Protein 3K6P (pdb70)

Sequence (226 aa):
HHLEVLFQGPVNALVSHLLVVEPEKLYAMPHLPAVATLCDLFDREIVVTISWAKSIPGFSSLSLSDQMSVLQSVWMEVLVLGVAQRSLPLQDELAFAEDLVLDEEGARAAGLGELGAALLQLVRRLQALRLEREEYVLLKALALANSDSVHIEDAEAVEQLREALHEALLEYEAGRGGAERRAGRLLLTLPLLRQTAGKVLAHFYGVLEGKVPMHKLFLEMLEAMM

GO terms:
  GO:1990837 sequence-specific double-stranded DNA binding (F, IDA)
  GO:0005634 nucleus (C, IDA)
  GO:0005737 cytoplasm (C, IDA)
  GO:0003700 DNA-binding transcription factor activity (F, IDA)
  GO:0043565 sequence-specific DNA binding (F, IDA)
  GO:0006355 regulation of DNA-templated transcription (P, IMP)
  GO:0005515 protein binding (F, IPI)
  GO:0005654 nucleoplasm (C, TAS)
  GO:0001650 fibrillar center (C, IDA)
  GO:0005654 nucleoplasm (C, IDA)
  GO:0019904 protein domain specific binding (F, IPI)

Secondary structure (DSSP, 8-state):
---GGGGTS-THHHHHHHHHHSPPPP-------HHHHHHHHHHHHHHHHHHHHHTSTTGGGS-HHHHHHHHHHHHHHHHHHHHHHHHTTSSS-EEEETTEEE-HHHHIIIIITTHHHHHHHHHHHHHTTT--HHHHHHHHHHHHHT---TT-S-HHHHHHHHHHHHHHHHHHHHT------HHHHHHTTHHHHHHHHHHHHHHHH-----SS-HHHHHHHHHHHH-

Nearest PDB structures (foldseek):
  3k6p-assembly1_A  TM=1.004E+00  e=2.436E-33  Homo sapiens
  2pjl-ass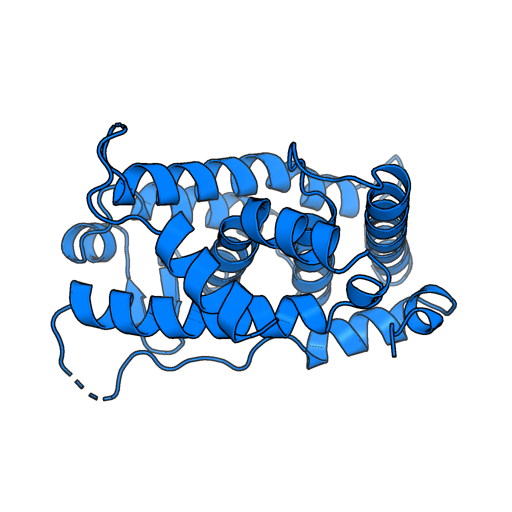embly1_A  TM=9.344E-01  e=6.643E-26  Homo sapiens
  1xb7-assembly1_A-2  TM=9.325E-01  e=9.085E-25  Homo sapiens
  3d24-assembly2_A  TM=9.169E-01  e=8.733E-23  Homo sapiens
  6ln4-assembly1_A  TM=8.937E-01  e=2.834E-19  Homo sapiens

Radius of gyration: 17.28 Å; Cα contacts (8 Å, |Δi|>4): 262; chains: 1; bounding box: 35×48×42 Å

Structure (mmCIF, N/CA/C/O backbone):
data_3K6P
#
_entry.id   3K6P
#
_cell.length_a   103.007
_cell.length_b   103.007
_cell.length_c   110.017
_cell.angle_alpha   90.00
_cell.angle_beta   90.00
_cell.angle_gamma   120.00
#
_symmetry.space_group_name_H-M   'P 65 2 2'
#
loop_
_entity.id
_entity.type
_entity.pdbx_description
1 polymer 'Steroid hormone receptor ERR1'
2 non-polymer 4-(4-{[(5R)-2,4-dioxo-1,3-thiazolidin-5-yl]methyl}-2-methoxyphenoxy)-3-(trifluoromethyl)benzonitrile
3 water water
#
loop_
_atom_site.group_PDB
_atom_site.id
_atom_site.type_symbol
_atom_site.label_atom_id
_atom_site.label_alt_id
_atom_site.label_comp_id
_atom_site.label_asym_id
_atom_site.label_entity_id
_atom_site.label_seq_id
_atom_site.pdbx_PDB_ins_code
_atom_site.Cartn_x
_atom_site.Cartn_y
_atom_site.Cartn_z
_atom_site.occupancy
_atom_site.B_iso_or_equiv
_atom_site.auth_seq_id
_atom_site.auth_comp_id
_atom_site.auth_asym_id
_atom_site.auth_atom_id
_atom_site.pdbx_PDB_model_num
ATOM 1 N N . HIS A 1 9 ? 23.403 19.974 15.602 1.00 34.51 280 HIS A N 1
ATOM 2 C CA . HIS A 1 9 ? 23.911 21.078 16.411 1.00 25.61 280 HIS A CA 1
ATOM 3 C C . HIS A 1 9 ? 25.293 20.747 16.954 1.00 21.53 280 HIS A C 1
ATOM 4 O O . HIS A 1 9 ? 25.432 19.924 17.858 1.00 18.35 280 HIS A O 1
ATOM 11 N N . HIS A 1 10 ? 26.312 21.409 16.416 1.00 20.01 281 HIS A N 1
ATOM 12 C CA . HIS A 1 10 ? 27.688 21.078 16.757 1.00 20.19 281 HIS A CA 1
ATOM 13 C C . HIS A 1 10 ? 28.288 21.967 17.847 1.00 22.81 281 HIS A C 1
ATOM 14 O O . HIS A 1 10 ? 29.430 21.746 18.279 1.00 14.09 281 HIS A O 1
ATOM 21 N N . LEU A 1 11 ? 27.518 22.973 18.266 1.00 16.55 282 LEU A N 1
ATOM 22 C CA . LEU A 1 11 ? 27.906 23.852 19.360 1.00 15.21 282 LEU A CA 1
ATOM 23 C C . LEU A 1 11 ? 29.184 24.639 19.061 1.00 15.36 282 LEU A C 1
ATOM 24 O O . LEU A 1 11 ? 29.837 25.146 19.976 1.00 13.40 282 LEU A O 1
ATOM 29 N N . GLU A 1 12 ? 29.536 24.766 17.785 1.00 12.33 283 GLU A N 1
ATOM 30 C CA . GLU A 1 12 ? 30.750 25.493 17.437 1.00 13.99 283 GLU A CA 1
ATOM 31 C C . GLU A 1 12 ? 30.762 26.974 17.852 1.00 14.68 283 GLU A C 1
ATOM 32 O O . GLU A 1 12 ? 31.826 27.558 18.042 1.00 11.35 283 GLU A O 1
ATOM 38 N N . VAL A 1 13 ? 29.591 27.580 18.010 1.00 13.04 284 VAL A N 1
ATOM 39 C CA . VAL A 1 13 ? 29.542 28.974 18.460 1.00 15.26 284 VAL A CA 1
ATOM 40 C C . VAL A 1 13 ? 30.235 29.201 19.820 1.00 16.00 284 VAL A C 1
ATOM 41 O O . VAL A 1 13 ? 30.687 30.310 20.110 1.00 16.37 284 VAL A O 1
ATOM 45 N N . LEU A 1 14 ? 30.344 28.159 20.644 1.00 13.15 285 LEU A N 1
ATOM 46 C CA . LEU A 1 14 ? 31.026 28.297 21.933 1.00 14.08 285 LEU A CA 1
ATOM 47 C C . LEU A 1 14 ? 32.534 28.560 21.802 1.00 14.83 285 LEU A C 1
ATOM 48 O O . LEU A 1 14 ? 33.168 29.055 22.734 1.00 14.98 285 LEU A O 1
ATOM 53 N N . PHE A 1 15 ? 33.103 28.241 20.646 1.00 16.92 286 PHE A N 1
ATOM 54 C CA . PHE A 1 15 ? 34.500 28.578 20.388 1.00 11.87 286 PHE A CA 1
ATOM 55 C C . PHE A 1 15 ? 34.668 30.041 19.927 1.00 17.62 286 PHE A C 1
ATOM 56 O O . PHE A 1 15 ? 35.773 30.577 19.954 1.00 15.45 286 PHE A O 1
ATOM 64 N N . GLN A 1 16 ? 33.575 30.695 19.536 1.00 18.68 287 GLN A N 1
ATOM 65 C CA . GLN A 1 16 ? 33.680 32.062 19.029 1.00 23.77 287 GLN A CA 1
ATOM 66 C C . GLN A 1 16 ? 33.884 33.091 20.133 1.00 25.88 287 GLN A C 1
ATOM 67 O O . GLN A 1 16 ? 34.724 33.986 20.021 1.00 33.95 287 GLN A O 1
ATOM 73 N N . GLY A 1 17 ? 33.115 32.988 21.203 1.00 19.41 288 GLY A N 1
ATOM 74 C CA . GLY A 1 17 ? 33.107 34.072 22.174 1.00 31.82 288 GLY A CA 1
ATOM 75 C C . GLY A 1 17 ? 34.255 34.071 23.169 1.00 33.39 288 GLY A C 1
ATOM 76 O O . GLY A 1 17 ? 35.208 33.296 23.037 1.00 30.71 288 GLY A O 1
ATOM 77 N N . PRO A 1 18 ? 34.204 34.987 24.146 1.00 33.74 289 PRO A N 1
ATOM 78 C CA . PRO A 1 18 ? 34.918 34.725 25.396 1.00 26.96 289 PRO A CA 1
ATOM 79 C C . PRO A 1 18 ? 34.643 33.296 25.886 1.00 22.29 289 PRO A C 1
ATOM 80 O O . PRO A 1 18 ? 33.553 32.746 25.677 1.00 15.13 289 PRO A O 1
ATOM 84 N N . VAL A 1 19 ? 35.647 32.708 26.526 1.00 19.16 290 VAL A N 1
ATOM 85 C CA . VAL A 1 19 ? 35.682 31.272 26.798 1.00 16.26 290 VAL A CA 1
ATOM 86 C C . VAL A 1 19 ? 34.719 30.859 27.903 1.00 15.24 290 VAL A C 1
ATOM 87 O O . VAL A 1 19 ? 34.449 29.668 28.120 1.00 11.58 290 VAL A O 1
ATOM 91 N N . ASN A 1 20 ? 34.184 31.846 28.603 1.00 13.09 291 ASN A N 1
ATOM 92 C CA . ASN A 1 20 ? 33.399 31.549 29.790 1.00 14.49 291 ASN A CA 1
ATOM 93 C C . ASN A 1 20 ? 32.068 30.840 29.496 1.00 14.11 291 ASN A C 1
ATOM 94 O O . ASN A 1 20 ? 31.579 30.048 30.310 1.00 13.56 291 ASN A O 1
ATOM 99 N N . ALA A 1 21 ? 31.521 31.070 28.304 1.00 12.85 292 ALA A N 1
ATOM 100 C CA . ALA A 1 21 ? 30.342 30.324 27.862 1.00 12.66 292 ALA A CA 1
ATOM 101 C C . ALA A 1 21 ? 30.695 28.853 27.588 1.00 12.22 292 ALA A C 1
ATOM 102 O O . ALA A 1 21 ? 29.907 27.957 27.872 1.00 10.88 292 ALA A O 1
ATOM 104 N N . LEU A 1 22 ? 31.878 28.611 27.023 1.00 12.70 293 LEU A N 1
ATOM 105 C CA . LEU A 1 22 ? 32.315 27.246 26.724 1.00 11.31 293 LEU A CA 1
ATOM 106 C C . LEU A 1 22 ? 32.536 26.498 28.035 1.00 9.07 293 LEU A C 1
ATOM 107 O O . LEU A 1 22 ? 32.052 25.383 28.216 1.00 9.15 293 LEU A O 1
ATOM 112 N N . VAL A 1 23 ? 33.261 27.135 28.951 1.00 8.39 294 VAL A N 1
ATOM 113 C CA . VAL A 1 23 ? 33.524 26.564 30.265 1.00 12.33 294 VAL A CA 1
ATOM 114 C C . VAL A 1 23 ? 32.227 26.268 31.018 1.00 12.50 294 VAL A C 1
ATOM 115 O O . VAL A 1 23 ? 32.097 25.220 31.632 1.00 10.44 294 VAL A O 1
ATOM 119 N N . SER A 1 24 ? 31.280 27.202 30.985 1.00 11.00 295 SER A N 1
ATOM 120 C CA . SER A 1 24 ? 29.996 26.979 31.626 1.00 9.15 295 SER A CA 1
ATOM 121 C C . SER A 1 24 ? 29.329 25.759 31.014 1.00 12.15 295 SER A C 1
ATOM 122 O O . SER A 1 24 ? 28.739 24.944 31.725 1.00 10.38 295 SER A O 1
ATOM 125 N N . HIS A 1 25 ? 29.433 25.616 29.697 1.00 11.63 296 HIS A N 1
ATOM 126 C CA . HIS A 1 25 ? 28.863 24.443 29.030 1.00 10.66 296 HIS A CA 1
ATOM 127 C C . HIS A 1 25 ? 29.534 23.136 29.476 1.00 12.14 296 HIS A C 1
ATOM 128 O O . HIS A 1 25 ? 28.859 22.148 29.774 1.00 11.93 296 HIS A O 1
ATOM 135 N N . LEU A 1 26 ? 30.858 23.116 29.521 1.00 9.16 297 LEU A N 1
ATOM 136 C CA . LEU A 1 26 ? 31.558 21.909 29.970 1.00 9.87 297 LEU A CA 1
ATOM 137 C C . LEU A 1 26 ? 31.169 21.517 31.377 1.00 10.65 297 LEU A C 1
ATOM 138 O O . LEU A 1 26 ? 31.040 20.334 31.688 1.00 10.48 297 LEU A O 1
ATOM 143 N N . LEU A 1 27 ? 31.002 22.518 32.237 1.00 10.97 298 LEU A N 1
ATOM 144 C CA . LEU A 1 27 ? 30.632 22.265 33.617 1.00 13.00 298 LEU A CA 1
ATOM 145 C C . LEU A 1 27 ? 29.248 21.608 33.679 1.00 10.90 298 LEU A C 1
ATOM 146 O O . LEU A 1 27 ? 29.043 20.663 34.443 1.00 10.93 298 LEU A O 1
ATOM 151 N N . VAL A 1 28 ? 28.318 22.083 32.852 1.00 10.61 299 VAL A N 1
ATOM 152 C CA . VAL A 1 28 ? 26.960 21.507 32.795 1.00 12.41 299 VAL A CA 1
ATOM 153 C C . VAL A 1 28 ? 26.912 20.046 32.307 1.00 13.09 299 VAL A C 1
ATOM 154 O O . VAL A 1 28 ? 26.198 19.230 32.867 1.00 11.36 299 VAL A O 1
ATOM 158 N N . VAL A 1 29 ? 27.670 19.721 31.264 1.00 13.17 300 VAL A N 1
ATOM 159 C CA . VAL A 1 29 ? 27.606 18.385 30.664 1.00 12.44 300 VAL A CA 1
ATOM 160 C C . VAL A 1 29 ? 28.487 17.377 31.410 1.00 14.49 300 VAL A C 1
ATOM 161 O O . VAL A 1 29 ? 28.527 16.204 31.067 1.00 12.85 300 VAL A O 1
ATOM 165 N N . GLU A 1 30 ? 29.206 17.853 32.415 1.00 14.93 301 GLU A N 1
ATOM 166 C CA . GLU A 1 30 ? 29.918 16.971 33.317 1.00 16.04 301 GLU A CA 1
ATOM 167 C C . GLU A 1 30 ? 28.894 15.995 33.906 1.00 19.34 301 GLU A C 1
ATOM 168 O O . GLU A 1 30 ? 27.845 16.413 34.388 1.00 20.11 301 GLU A O 1
ATOM 174 N N . PRO A 1 31 ? 29.188 14.691 33.845 1.00 18.08 302 PRO A N 1
ATOM 175 C CA . PRO A 1 31 ? 28.262 13.664 34.348 1.00 19.87 302 PRO A CA 1
ATOM 176 C C . PRO A 1 31 ? 27.846 13.881 35.801 1.00 20.58 302 PRO A C 1
ATOM 177 O O . PRO A 1 31 ? 28.642 14.365 36.611 1.00 18.61 302 PRO A O 1
ATOM 181 N N . GLU A 1 32 ? 26.609 13.511 36.127 1.00 25.27 303 GLU A N 1
ATOM 182 C CA . GLU A 1 32 ? 26.138 13.577 37.511 1.00 34.64 303 GLU A CA 1
ATOM 183 C C . GLU A 1 32 ? 26.919 12.583 38.361 1.00 28.67 303 GLU A C 1
ATOM 184 O O . GLU A 1 32 ? 27.453 11.602 37.845 1.00 18.50 303 GLU A O 1
ATOM 190 N N . LYS A 1 33 ? 26.980 12.829 39.664 1.00 27.39 304 LYS A N 1
ATOM 191 C CA . LYS A 1 33 ? 27.641 11.894 40.558 1.00 28.21 304 LYS A CA 1
ATOM 192 C C . LYS A 1 33 ? 26.909 10.554 40.482 1.00 26.82 304 LYS A C 1
ATOM 193 O O . LYS A 1 33 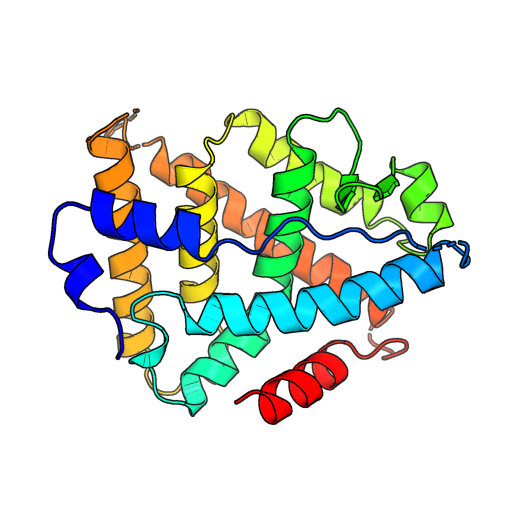? 25.681 10.507 40.439 1.00 26.49 304 LYS A O 1
ATOM 199 N N . LEU A 1 34 ? 27.658 9.461 40.426 1.00 24.78 305 LEU A N 1
ATOM 200 C CA . LEU A 1 34 ? 27.035 8.144 40.435 1.00 23.60 305 LEU A CA 1
ATOM 201 C C . LEU A 1 34 ? 27.091 7.557 41.831 1.00 22.28 305 LEU A C 1
ATOM 202 O O . LEU A 1 34 ? 28.004 7.857 42.610 1.00 23.30 305 LEU A O 1
ATOM 207 N N . TYR A 1 35 ? 26.103 6.731 42.147 1.00 22.28 306 TYR A N 1
ATOM 208 C CA . TYR A 1 35 ? 26.144 5.924 43.357 1.00 27.11 306 TYR A CA 1
ATOM 209 C C . TYR A 1 35 ? 26.335 4.464 42.985 1.00 26.09 306 TYR A C 1
ATOM 210 O O . TYR A 1 35 ? 25.545 3.899 42.242 1.00 22.63 306 TYR A O 1
ATOM 219 N N . ALA A 1 36 ? 27.405 3.867 43.491 1.00 23.21 307 ALA A N 1
ATOM 220 C CA . ALA A 1 36 ? 27.701 2.477 43.210 1.00 23.51 307 ALA A CA 1
ATOM 221 C C . ALA A 1 36 ? 26.928 1.506 44.112 1.00 28.00 307 ALA A C 1
ATOM 222 O O . ALA A 1 36 ? 26.695 0.361 43.735 1.00 27.55 307 ALA A O 1
ATOM 224 N N . MET A 1 37 ? 26.537 1.949 45.302 1.00 30.35 308 MET A N 1
ATOM 225 C CA . MET A 1 37 ? 25.820 1.065 46.229 1.00 39.88 308 MET A CA 1
ATOM 226 C C . MET A 1 37 ? 24.295 1.135 46.073 1.00 39.07 308 MET A C 1
ATOM 227 O O . MET A 1 37 ? 23.747 2.174 45.702 1.00 43.67 308 MET A O 1
ATOM 232 N N . PRO A 1 38 ? 23.607 0.020 46.364 1.00 50.01 309 PRO A N 1
ATOM 233 C CA . PRO A 1 38 ? 22.137 -0.053 46.379 1.00 48.81 309 PRO A CA 1
ATOM 234 C C . PRO A 1 38 ? 21.503 1.067 47.204 1.00 51.35 309 PRO A C 1
ATOM 235 O O . PRO A 1 38 ? 21.952 1.323 48.328 1.00 50.68 309 PRO A O 1
ATOM 239 N N . HIS A 1 46 ? 25.266 -4.362 47.902 1.00 54.17 317 HIS A N 1
ATOM 240 C CA . HIS A 1 46 ? 25.462 -5.549 48.736 1.00 52.02 317 HIS A CA 1
ATOM 241 C C . HIS A 1 46 ? 26.161 -6.684 47.972 1.00 46.24 317 HIS A C 1
ATOM 242 O O . HIS A 1 46 ? 26.348 -7.786 48.498 1.00 43.20 317 HIS A O 1
ATOM 249 N N . LEU A 1 47 ? 26.543 -6.400 46.729 1.00 42.73 318 LEU A N 1
ATOM 250 C CA . LEU A 1 47 ? 27.307 -7.336 45.918 1.00 31.05 318 LEU A CA 1
ATOM 251 C C . LEU A 1 47 ? 28.749 -7.363 46.410 1.00 25.58 318 LEU A C 1
ATOM 252 O O . LEU A 1 47 ? 29.180 -6.454 47.120 1.00 21.53 318 LEU A O 1
ATOM 257 N N . PRO A 1 48 ? 29.498 -8.418 46.051 1.00 23.38 319 PRO A N 1
ATOM 258 C CA . PRO A 1 48 ? 30.935 -8.438 46.347 1.00 18.52 319 PRO A CA 1
ATOM 259 C C . PRO A 1 48 ? 31.627 -7.258 45.641 1.00 17.12 319 PRO A C 1
ATOM 260 O O . PRO A 1 48 ? 31.087 -6.701 44.683 1.00 16.28 319 PRO A O 1
ATOM 264 N N . ALA A 1 49 ? 32.806 -6.884 46.118 1.00 16.61 320 ALA A N 1
ATOM 265 C CA . ALA A 1 49 ? 33.518 -5.722 45.590 1.00 18.43 320 ALA A CA 1
ATOM 266 C C . ALA A 1 49 ? 33.683 -5.753 44.076 1.00 15.93 320 ALA A C 1
ATOM 267 O O . ALA A 1 49 ? 33.414 -4.755 43.402 1.00 15.14 320 ALA A O 1
ATOM 269 N N . VAL A 1 50 ? 34.143 -6.881 43.541 1.00 13.05 321 VAL A N 1
ATOM 270 C CA . VAL A 1 50 ? 34.377 -6.968 42.099 1.00 15.61 321 VAL A CA 1
ATOM 271 C C . VAL A 1 50 ? 33.118 -6.674 41.287 1.00 16.64 321 VAL A C 1
ATOM 272 O O . VAL A 1 50 ? 33.163 -5.953 40.284 1.00 15.67 321 VAL A O 1
ATOM 276 N N . ALA A 1 51 ? 31.995 -7.233 41.730 1.00 15.93 322 ALA A N 1
ATOM 277 C CA . ALA A 1 51 ? 30.737 -7.127 41.001 1.00 15.13 322 ALA A CA 1
ATOM 278 C C . ALA A 1 51 ? 30.214 -5.694 40.997 1.00 15.01 322 ALA A C 1
ATOM 279 O O . ALA A 1 51 ? 29.726 -5.197 39.992 1.00 15.97 322 ALA A O 1
ATOM 281 N N . THR A 1 52 ? 30.315 -5.051 42.145 1.00 15.76 323 THR A N 1
ATOM 282 C CA . THR A 1 52 ? 29.929 -3.663 42.306 1.00 14.90 323 THR A CA 1
ATOM 283 C C . THR A 1 52 ? 30.700 -2.790 41.328 1.00 15.36 323 THR A C 1
ATOM 284 O O . THR A 1 52 ? 30.120 -1.983 40.610 1.00 16.61 323 THR A O 1
ATOM 288 N N . LEU A 1 53 ? 32.011 -2.977 41.279 1.00 14.71 324 LEU A N 1
ATOM 289 C CA . LEU A 1 53 ? 32.859 -2.199 40.381 1.00 13.82 324 LEU A CA 1
ATOM 290 C C . LEU A 1 53 ? 32.516 -2.468 38.909 1.00 14.29 324 LEU A C 1
ATOM 291 O O . LEU A 1 53 ? 32.502 -1.546 38.089 1.00 13.80 324 LEU A O 1
ATOM 296 N N . CYS A 1 54 ? 32.225 -3.722 38.579 1.00 12.94 325 CYS A N 1
ATOM 297 C CA . CYS A 1 54 ? 31.807 -4.074 37.220 1.00 14.47 325 CYS A CA 1
ATOM 298 C C . CYS A 1 54 ? 30.538 -3.342 36.815 1.00 18.91 325 CYS A C 1
ATOM 299 O O . CYS A 1 54 ? 30.482 -2.729 35.741 1.00 15.64 325 CYS A O 1
ATOM 302 N N . ASP A 1 55 ? 29.515 -3.434 37.663 1.00 12.40 326 ASP A N 1
ATOM 303 C CA . ASP A 1 55 ? 28.284 -2.698 37.427 1.00 15.58 326 ASP A CA 1
ATOM 304 C C . ASP A 1 55 ? 28.555 -1.208 37.280 1.00 16.16 326 ASP A C 1
ATOM 305 O O . ASP A 1 55 ? 28.001 -0.558 36.395 1.00 19.17 326 ASP A O 1
ATOM 310 N N . LEU A 1 56 ? 29.392 -0.657 38.155 1.00 11.10 327 LEU A N 1
ATOM 311 C CA . LEU A 1 56 ? 29.701 0.772 38.080 1.00 14.51 327 LEU A CA 1
ATOM 312 C C . LEU A 1 56 ? 30.366 1.085 36.738 1.00 15.56 327 LEU A C 1
ATOM 313 O O . LEU A 1 56 ? 30.001 2.058 36.070 1.00 11.73 327 LEU A O 1
ATOM 318 N N . PHE A 1 57 ? 31.315 0.229 36.338 1.00 13.79 328 PHE A N 1
ATOM 319 C CA . PHE A 1 57 ? 32.044 0.408 35.082 1.00 10.85 328 PHE A CA 1
ATOM 320 C C . PHE A 1 57 ? 31.119 0.530 33.879 1.00 14.03 328 PHE A C 1
ATOM 321 O O . PHE A 1 57 ? 31.332 1.386 33.027 1.00 11.85 328 PHE A O 1
ATOM 329 N N . ASP A 1 58 ? 30.108 -0.338 33.799 1.00 12.87 329 ASP A N 1
ATOM 330 C CA . ASP A 1 58 ? 29.175 -0.316 32.675 1.00 13.71 329 ASP A CA 1
ATOM 331 C C . ASP A 1 58 ? 28.499 1.041 32.571 1.00 13.19 329 ASP A C 1
ATOM 332 O O . ASP A 1 58 ? 28.332 1.573 31.478 1.00 11.30 329 ASP A O 1
ATOM 337 N N . ARG A 1 59 ? 28.110 1.593 33.714 1.00 10.95 330 ARG A N 1
ATOM 338 C CA . ARG A 1 59 ? 27.454 2.891 33.733 1.00 13.61 330 ARG A CA 1
ATOM 339 C C . ARG A 1 59 ? 28.420 4.023 33.363 1.00 15.11 330 ARG A C 1
ATOM 340 O O . ARG A 1 59 ? 28.029 4.968 32.672 1.00 10.95 330 ARG A O 1
ATOM 348 N N . GLU A 1 60 ? 29.679 3.910 33.800 1.00 11.76 331 GLU A N 1
ATOM 349 C CA . GLU A 1 60 ? 30.707 4.889 33.437 1.00 13.41 331 GLU A CA 1
ATOM 350 C C . GLU A 1 60 ? 30.962 4.903 31.942 1.00 12.62 331 GLU A C 1
ATOM 351 O O . GLU A 1 60 ? 31.268 5.940 31.376 1.00 12.27 331 GLU A O 1
ATOM 357 N N . ILE A 1 61 ? 30.851 3.749 31.295 1.00 10.74 332 ILE A N 1
ATOM 358 C CA . ILE A 1 61 ? 31.075 3.695 29.856 1.00 11.41 332 ILE A CA 1
ATOM 359 C C . ILE A 1 61 ? 30.019 4.504 29.108 1.00 12.86 332 ILE A C 1
ATOM 360 O O . ILE A 1 61 ? 30.335 5.302 28.218 1.00 12.31 332 ILE A O 1
ATOM 365 N N . VAL A 1 62 ? 28.763 4.288 29.470 1.00 10.72 333 VAL A N 1
ATOM 366 C CA . VAL A 1 62 ? 27.645 4.957 28.817 1.00 11.35 333 VAL A CA 1
ATOM 367 C C . VAL A 1 62 ? 27.748 6.467 29.035 1.00 12.86 333 VAL A C 1
ATOM 368 O O . VAL A 1 62 ? 27.650 7.265 28.104 1.00 15.37 333 VAL A O 1
ATOM 372 N N . VAL A 1 63 ? 27.968 6.841 30.282 1.00 9.81 334 VAL A N 1
ATOM 373 C CA . VAL A 1 63 ? 28.132 8.231 30.658 1.00 13.55 334 VAL A CA 1
ATOM 374 C C . VAL A 1 63 ? 29.305 8.896 29.925 1.00 13.06 334 VAL A C 1
ATOM 375 O O . VAL A 1 63 ? 29.213 10.047 29.501 1.00 14.08 334 VAL A O 1
ATOM 379 N N . THR A 1 64 ? 30.400 8.166 29.761 1.00 10.08 335 THR A N 1
ATOM 380 C CA . THR A 1 64 ? 31.549 8.682 29.023 1.00 11.08 335 THR A CA 1
ATOM 381 C C . THR A 1 64 ? 31.183 8.963 27.556 1.00 11.32 335 THR A C 1
ATOM 382 O O . THR A 1 64 ? 31.518 10.007 27.012 1.00 10.56 335 THR A O 1
ATOM 386 N N . ILE A 1 65 ? 30.504 8.025 26.914 1.00 10.84 336 ILE A N 1
ATOM 387 C CA . ILE A 1 65 ? 30.072 8.209 25.527 1.00 14.79 336 ILE A CA 1
ATOM 388 C C . ILE A 1 65 ? 29.112 9.416 25.359 1.00 16.29 336 ILE A C 1
ATOM 389 O O . ILE A 1 65 ? 29.289 10.237 24.454 1.00 16.02 336 ILE A O 1
ATOM 394 N N . SER A 1 66 ? 28.113 9.536 26.231 1.00 15.11 337 SER A N 1
ATOM 395 C CA . SER A 1 66 ? 27.166 10.664 26.160 1.00 14.58 337 SER A CA 1
ATOM 396 C C . SER A 1 66 ? 27.871 11.995 26.398 1.00 14.10 337 SER A C 1
ATOM 397 O O . SER A 1 66 ? 27.566 13.012 25.759 1.00 11.38 337 SER A O 1
ATOM 400 N N . TRP A 1 67 ? 28.796 11.985 27.349 1.00 12.24 338 TRP A N 1
ATOM 401 C CA . TRP A 1 67 ? 29.604 13.158 27.610 1.00 12.06 338 TRP A CA 1
ATOM 402 C C . TRP A 1 67 ? 30.345 13.593 26.346 1.00 13.61 338 TRP A C 1
ATOM 403 O O . TRP A 1 67 ? 30.241 14.752 25.942 1.00 11.94 338 TRP A O 1
ATOM 414 N N . ALA A 1 68 ? 31.064 12.669 25.710 1.00 8.71 339 ALA A N 1
ATOM 415 C CA . ALA A 1 68 ? 31.838 13.014 24.517 1.00 10.13 339 ALA A CA 1
ATOM 416 C C . ALA A 1 68 ? 31.000 13.670 23.416 1.00 13.66 339 ALA A C 1
ATOM 417 O O . ALA A 1 68 ? 31.467 14.603 22.746 1.00 14.26 339 ALA A O 1
ATOM 419 N N . LYS A 1 69 ? 29.781 13.171 23.221 1.00 12.03 340 LYS A N 1
ATOM 420 C CA . LYS A 1 69 ? 28.922 13.632 22.137 1.00 16.39 340 LYS A CA 1
ATOM 421 C C . LYS A 1 69 ? 28.441 15.042 22.413 1.00 16.70 340 LYS A C 1
ATOM 422 O O . LYS A 1 69 ? 28.015 15.737 21.504 1.00 16.30 340 LYS A O 1
ATOM 428 N N . SER A 1 70 ? 28.508 15.460 23.672 1.00 16.82 341 SER A N 1
ATOM 429 C CA . SER A 1 70 ? 28.108 16.813 24.039 1.00 12.58 341 SER A CA 1
ATOM 430 C C . SER A 1 70 ? 29.279 17.805 24.090 1.00 14.22 341 SER A C 1
ATOM 431 O O . SER A 1 70 ? 29.108 18.961 24.476 1.00 13.87 341 SER A O 1
ATOM 434 N N . ILE A 1 71 ? 30.471 17.359 23.713 1.00 12.07 342 ILE A N 1
ATOM 435 C CA . ILE A 1 71 ? 31.622 18.263 23.692 1.00 11.70 342 ILE A CA 1
ATOM 436 C C . ILE A 1 71 ? 31.591 19.111 22.424 1.00 12.29 342 ILE A C 1
ATOM 437 O O . ILE A 1 71 ? 31.646 18.568 21.318 1.00 11.74 342 ILE A O 1
ATOM 442 N N . PRO A 1 72 ? 31.490 20.449 22.574 1.00 10.86 343 PRO A N 1
ATOM 443 C CA . PRO A 1 72 ? 31.400 21.305 21.387 1.00 12.97 343 PRO A CA 1
ATOM 444 C C . PRO A 1 72 ? 32.445 20.923 20.346 1.00 13.48 343 PRO A C 1
ATOM 445 O O . PRO A 1 72 ? 33.604 20.742 20.700 1.00 11.42 343 PRO A O 1
ATOM 449 N N . GLY A 1 73 ? 32.034 20.774 19.092 1.00 12.19 344 GLY A N 1
ATOM 450 C CA . GLY A 1 73 ? 32.966 20.525 18.009 1.00 15.52 344 GLY A CA 1
ATOM 451 C C . GLY A 1 73 ? 33.207 19.051 17.736 1.00 15.69 344 GLY A C 1
ATOM 452 O O . GLY A 1 73 ? 33.584 18.682 16.633 1.00 18.87 344 GLY A O 1
ATOM 453 N N . PHE A 1 74 ? 32.987 18.207 18.738 1.00 14.65 345 PHE A N 1
ATOM 454 C CA . PHE A 1 74 ? 33.116 16.768 18.558 1.00 17.14 345 PHE A CA 1
ATOM 455 C C . PHE A 1 74 ? 32.246 16.258 17.408 1.00 17.99 345 PHE A C 1
ATOM 456 O O . PHE A 1 74 ? 32.702 15.458 16.579 1.00 17.32 345 PHE A O 1
ATOM 464 N N . SER A 1 75 ? 31.007 16.740 17.355 1.00 16.98 346 SER A N 1
ATOM 465 C CA . SER A 1 75 ? 30.028 16.296 16.362 1.00 21.98 346 SER A CA 1
ATOM 466 C C . SER A 1 75 ? 30.353 16.782 14.959 1.00 22.70 346 SER A C 1
ATOM 467 O O . SER A 1 75 ? 29.785 16.301 13.980 1.00 24.37 346 SER A O 1
ATOM 470 N N . SER A 1 76 ? 31.248 17.754 14.864 1.00 18.96 347 SER A N 1
ATOM 471 C CA . SER A 1 76 ? 31.677 18.244 13.565 1.00 24.66 347 SER A CA 1
ATOM 472 C C . SER A 1 76 ? 32.539 17.199 12.852 1.00 23.84 347 SER A C 1
ATOM 473 O O . SER A 1 76 ? 32.557 17.139 11.621 1.00 24.79 347 SER A O 1
ATOM 476 N N . LEU A 1 77 ? 33.246 16.377 13.626 1.00 19.36 348 LEU A N 1
ATOM 477 C CA . LEU A 1 77 ? 34.047 15.295 13.054 1.00 20.76 348 LEU A CA 1
ATOM 478 C C . LEU A 1 77 ? 33.155 14.277 12.339 1.00 19.73 348 LEU A C 1
ATOM 479 O O . LEU A 1 77 ? 31.978 14.111 12.685 1.00 16.54 348 LEU A O 1
ATOM 484 N N . SER A 1 78 ? 33.697 13.597 11.335 1.00 18.64 349 SER A N 1
ATOM 485 C CA . SER A 1 78 ? 32.902 12.568 10.671 1.00 22.28 349 SER A CA 1
ATOM 486 C C . SER A 1 78 ? 32.514 11.546 11.720 1.00 21.59 349 SER A C 1
ATOM 487 O O . SER A 1 78 ? 33.235 11.353 12.707 1.00 18.37 349 SER A O 1
ATOM 490 N N . LEU A 1 79 ? 31.378 10.892 11.513 1.00 21.92 350 LEU A N 1
ATOM 491 C CA . LEU A 1 79 ? 30.932 9.870 12.434 1.00 19.18 350 LEU A CA 1
ATOM 492 C C . LEU A 1 79 ? 32.071 8.884 12.670 1.00 21.67 350 LEU A C 1
ATOM 493 O O . LEU A 1 79 ? 32.318 8.450 13.801 1.00 21.21 350 LEU A O 1
ATOM 498 N N . SER A 1 80 ? 32.767 8.539 11.595 1.00 22.76 351 SER A N 1
ATOM 499 C CA . SER A 1 80 ? 33.840 7.561 11.665 1.00 22.78 351 SER A CA 1
ATOM 500 C C . SER A 1 80 ? 34.931 8.032 12.625 1.00 21.55 351 SER A C 1
ATOM 501 O O . SER A 1 80 ? 35.384 7.277 13.493 1.00 22.75 351 SER A O 1
ATOM 504 N N . ASP A 1 81 ? 35.357 9.280 12.463 1.00 20.32 352 ASP A N 1
ATOM 505 C CA . ASP A 1 81 ? 36.386 9.829 13.336 1.00 20.60 352 ASP A CA 1
ATOM 506 C C . ASP A 1 81 ? 35.914 9.970 14.777 1.00 16.91 352 ASP A C 1
ATOM 507 O O . ASP A 1 81 ? 36.699 9.800 15.695 1.00 15.92 352 ASP A O 1
ATOM 512 N N . GLN A 1 82 ? 34.634 10.267 14.981 1.00 16.68 353 GLN A N 1
ATOM 513 C CA . GLN A 1 82 ? 34.121 10.369 16.343 1.00 16.02 353 GLN A CA 1
ATOM 514 C C . GLN A 1 82 ? 34.351 9.046 17.045 1.00 16.17 353 GLN A C 1
ATOM 515 O O . GLN A 1 82 ? 34.823 8.999 18.182 1.00 12.13 353 GLN A O 1
ATOM 521 N N . MET A 1 83 ? 34.026 7.964 16.349 1.00 14.54 354 MET A N 1
ATOM 522 C CA . MET A 1 83 ? 34.124 6.648 16.940 1.00 19.00 354 MET A CA 1
ATOM 523 C C . MET A 1 83 ? 35.580 6.274 17.142 1.00 16.39 354 MET A C 1
ATOM 524 O O . MET A 1 83 ? 35.940 5.729 18.189 1.00 18.09 354 MET A O 1
ATOM 529 N N . SER A 1 84 ? 36.414 6.587 16.153 1.00 14.18 355 SER A N 1
ATOM 530 C CA . SER A 1 84 ? 37.833 6.283 16.234 1.00 15.05 355 SER A CA 1
ATOM 531 C C . SER A 1 84 ? 38.493 7.032 17.391 1.00 17.71 355 SER A C 1
ATOM 532 O O . SER A 1 84 ? 39.263 6.447 18.153 1.00 12.91 355 SER A O 1
ATOM 535 N N . VAL A 1 85 ? 38.206 8.329 17.502 1.00 14.17 356 VAL A N 1
ATOM 536 C CA . VAL A 1 85 ? 38.686 9.113 18.635 1.00 13.36 356 VAL A CA 1
ATOM 537 C C . VAL A 1 85 ? 38.240 8.463 19.956 1.00 14.84 356 VAL A C 1
ATOM 538 O O . VAL A 1 85 ? 39.072 8.141 20.803 1.00 11.05 356 VAL A O 1
ATOM 542 N N . LEU A 1 86 ? 36.935 8.237 20.114 1.00 11.37 357 LEU A N 1
ATOM 543 C CA . LEU A 1 86 ? 36.421 7.659 21.350 1.00 12.89 357 LEU A CA 1
ATOM 544 C C . LEU A 1 86 ? 37.041 6.314 21.727 1.00 13.37 357 LEU A C 1
ATOM 545 O O . LEU A 1 86 ? 37.325 6.075 22.899 1.00 12.06 357 LEU A O 1
ATOM 550 N N . GLN A 1 87 ? 37.224 5.428 20.750 1.00 12.30 358 GLN A N 1
ATOM 551 C CA . GLN A 1 87 ? 37.778 4.106 21.034 1.00 13.43 358 GLN A CA 1
ATOM 552 C C . GLN A 1 87 ? 39.191 4.180 21.576 1.00 12.97 358 GLN A C 1
ATOM 553 O O . GLN A 1 87 ? 39.634 3.284 22.300 1.00 12.23 358 GLN A O 1
ATOM 559 N N . SER A 1 88 ? 39.903 5.242 21.222 1.00 9.82 359 SER A N 1
ATOM 560 C CA . SER A 1 88 ? 41.314 5.362 21.587 1.00 12.38 359 SER A CA 1
ATOM 561 C C . SER A 1 88 ? 41.571 6.028 22.951 1.00 11.31 359 SER A C 1
ATOM 562 O O . SER A 1 88 ? 42.626 5.817 23.552 1.00 15.09 359 SER A O 1
ATOM 565 N N . VAL A 1 89 ? 40.626 6.829 23.436 1.00 10.53 360 VAL A N 1
ATOM 566 C CA . VAL A 1 89 ? 40.830 7.574 24.679 1.00 10.06 360 VAL A CA 1
ATOM 567 C C . VAL A 1 89 ? 39.715 7.430 25.713 1.00 8.33 360 VAL A C 1
ATOM 568 O O . VAL A 1 89 ? 39.771 8.056 26.765 1.00 9.54 360 VAL A O 1
ATOM 572 N N . TRP A 1 90 ? 38.689 6.641 25.437 1.00 7.16 361 TRP A N 1
ATOM 573 C CA . TRP A 1 90 ? 37.624 6.537 26.422 1.00 11.26 361 TRP A CA 1
ATOM 574 C C . TRP A 1 90 ? 38.157 6.194 27.821 1.00 7.74 361 TRP A C 1
ATOM 575 O O . TRP A 1 90 ? 37.631 6.685 28.820 1.00 8.78 361 TRP A O 1
ATOM 586 N N . MET A 1 91 ? 39.191 5.364 27.902 1.00 6.32 362 MET A N 1
ATOM 587 C CA . MET A 1 91 ? 39.706 4.956 29.209 1.00 7.32 362 MET A CA 1
ATOM 588 C C . MET A 1 91 ? 40.381 6.130 29.903 1.00 8.24 362 MET A C 1
ATOM 589 O O . MET A 1 91 ? 40.269 6.271 31.121 1.00 8.94 362 MET A O 1
ATOM 594 N N . GLU A 1 92 ? 41.069 6.967 29.124 1.00 6.83 363 GLU A N 1
ATOM 595 C CA . GLU A 1 92 ? 41.681 8.188 29.649 1.00 10.67 363 GLU A CA 1
ATOM 596 C C . GLU A 1 92 ? 40.623 9.107 30.274 1.00 6.35 363 GLU A C 1
ATOM 597 O O . GLU A 1 92 ? 40.791 9.633 31.381 1.00 5.51 363 GLU A O 1
ATOM 603 N N . VAL A 1 93 ? 39.544 9.334 29.545 1.00 5.70 364 VAL A N 1
ATOM 604 C CA . VAL A 1 93 ? 38.477 10.182 30.066 1.00 6.11 364 VAL A CA 1
ATOM 605 C C . VAL A 1 93 ? 37.943 9.594 31.391 1.00 7.80 364 VAL A C 1
ATOM 606 O O . VAL A 1 93 ? 37.833 10.285 32.416 1.00 7.64 364 VAL A O 1
ATOM 610 N N . LEU A 1 94 ? 37.620 8.311 31.357 1.00 6.18 365 LEU A N 1
ATOM 611 C CA . LEU A 1 94 ? 37.069 7.610 32.511 1.00 7.46 365 LEU A CA 1
ATOM 612 C C . LEU A 1 94 ? 38.018 7.709 33.703 1.00 8.06 365 LEU A C 1
ATOM 613 O O . LEU A 1 94 ? 37.632 8.124 34.797 1.00 6.02 365 LEU A O 1
ATOM 618 N N . VAL A 1 95 ? 39.272 7.327 33.479 1.00 8.89 366 VAL A N 1
ATOM 619 C CA . VAL A 1 95 ? 40.274 7.372 34.534 1.00 7.16 366 VAL A CA 1
ATOM 620 C C . VAL A 1 95 ? 40.459 8.784 35.085 1.00 6.66 366 VAL A C 1
ATOM 621 O O . VAL A 1 95 ? 40.665 8.977 36.293 1.00 6.80 366 VAL A O 1
ATOM 625 N N . LEU A 1 96 ? 40.388 9.784 34.217 1.00 6.92 367 LEU A N 1
ATOM 626 C CA . LEU A 1 96 ? 40.553 11.157 34.704 1.00 8.78 367 LEU A CA 1
ATOM 627 C C . LEU A 1 96 ? 39.395 11.526 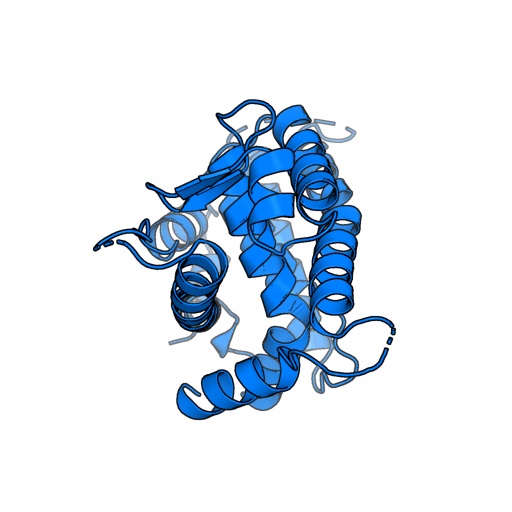35.655 1.00 6.73 367 LEU A C 1
ATOM 628 O O . LEU A 1 96 ? 39.582 12.243 36.629 1.00 6.80 367 LEU A O 1
ATOM 633 N N . GLY A 1 97 ? 38.201 11.031 35.369 1.00 4.90 368 GLY A N 1
ATOM 634 C CA . GLY A 1 97 ? 37.076 11.219 36.270 1.00 9.89 368 GLY A CA 1
ATOM 635 C C . GLY A 1 97 ? 37.344 10.638 37.651 1.00 8.31 368 GLY A C 1
ATOM 636 O O . GLY A 1 97 ? 37.145 11.314 38.668 1.00 9.28 368 GLY A O 1
ATOM 637 N N . VAL A 1 98 ? 37.796 9.387 37.691 1.00 8.63 369 VAL A N 1
ATOM 638 C CA . VAL A 1 98 ? 38.199 8.739 38.957 1.00 9.57 369 VAL A CA 1
ATOM 639 C C . VAL A 1 98 ? 39.234 9.567 39.744 1.00 7.54 369 VAL A C 1
ATOM 640 O O . VAL A 1 98 ? 39.113 9.765 40.955 1.00 6.12 369 VAL A O 1
ATOM 644 N N . ALA A 1 99 ? 40.257 10.039 39.047 1.00 7.65 370 ALA A N 1
ATOM 645 C CA . ALA A 1 99 ? 41.316 10.825 39.683 1.00 6.36 370 ALA A CA 1
ATOM 646 C C . ALA A 1 99 ? 40.707 12.127 40.208 1.00 9.09 370 ALA A C 1
ATOM 647 O O . ALA A 1 99 ? 41.002 12.581 41.312 1.00 6.65 370 ALA A O 1
ATOM 649 N N . GLN A 1 100 ? 39.826 12.698 39.398 1.00 7.95 371 GLN A N 1
ATOM 650 C CA . GLN A 1 100 ? 39.161 13.944 39.717 1.00 9.71 371 GLN A CA 1
ATOM 651 C C . GLN A 1 100 ? 38.358 13.815 41.021 1.00 10.44 371 GLN A C 1
ATOM 652 O O . GLN A 1 100 ? 38.428 14.675 41.897 1.00 9.95 371 GLN A O 1
ATOM 658 N N . ARG A 1 101 ? 37.598 12.735 41.163 1.00 9.49 372 ARG A N 1
ATOM 659 C CA . ARG A 1 101 ? 36.829 12.540 42.396 1.00 11.68 372 ARG A CA 1
ATOM 660 C C . ARG A 1 101 ? 37.735 12.239 43.604 1.00 11.40 372 ARG A C 1
ATOM 661 O O . ARG A 1 101 ? 37.328 12.411 44.748 1.00 10.70 372 ARG A O 1
ATOM 669 N N . SER A 1 102 ? 38.963 11.804 43.347 1.00 6.99 373 SER A N 1
ATOM 670 C CA . SER A 1 102 ? 39.868 11.428 44.423 1.00 8.47 373 SER A CA 1
ATOM 671 C C . SER A 1 102 ? 40.692 12.598 44.963 1.00 9.30 373 SER A C 1
ATOM 672 O O . SER A 1 102 ? 41.342 12.467 46.006 1.00 8.27 373 SER A O 1
ATOM 675 N N . LEU A 1 103 ? 40.670 13.739 44.268 1.00 9.07 374 LEU A N 1
ATOM 676 C CA . LEU A 1 103 ? 41.555 14.846 44.642 1.00 10.40 374 LEU A CA 1
ATOM 677 C C . LEU A 1 103 ? 41.431 15.309 46.105 1.00 8.62 374 LEU A C 1
ATOM 678 O O . LEU A 1 103 ? 42.438 15.634 46.716 1.00 9.90 374 LEU A O 1
ATOM 683 N N . PRO A 1 104 ? 40.209 15.365 46.663 1.00 8.79 375 PRO A N 1
ATOM 684 C CA . PRO A 1 104 ? 40.117 15.898 48.036 1.00 13.80 375 PRO A CA 1
ATOM 685 C C . PRO A 1 104 ? 40.547 14.903 49.106 1.00 14.63 375 PRO A C 1
ATOM 686 O O . PRO A 1 104 ? 40.667 15.262 50.284 1.00 12.41 375 PRO A O 1
ATOM 690 N N . LEU A 1 105 ? 40.796 13.667 48.691 1.00 11.46 376 LEU A N 1
ATOM 691 C CA . LEU A 1 105 ? 41.056 12.596 49.629 1.00 10.44 376 LEU A CA 1
ATOM 692 C C . LEU A 1 105 ? 42.562 12.406 49.748 1.00 14.23 376 LEU A C 1
ATOM 693 O O . LEU A 1 105 ? 43.325 13.014 49.011 1.00 12.36 376 LEU A O 1
ATOM 698 N N . GLN A 1 106 ? 42.994 11.585 50.696 1.00 15.58 377 GLN A N 1
ATOM 699 C CA . GLN A 1 106 ? 44.403 11.284 50.818 1.00 17.27 377 GLN A CA 1
ATOM 700 C C . GLN A 1 106 ? 44.630 9.782 50.695 1.00 15.04 377 GLN A C 1
ATOM 701 O O . GLN A 1 106 ? 44.178 9.006 51.530 1.00 15.60 377 GLN A O 1
ATOM 707 N N . ASP A 1 107 ? 45.316 9.383 49.631 1.00 15.78 378 ASP A N 1
ATOM 708 C CA . ASP A 1 107 ? 45.636 7.978 49.389 1.00 19.11 378 ASP A CA 1
ATOM 709 C C . ASP A 1 107 ? 44.383 7.129 49.268 1.00 14.61 378 ASP A C 1
ATOM 710 O O . ASP A 1 107 ? 44.365 5.972 49.664 1.00 16.68 378 ASP A O 1
ATOM 715 N N . GLU A 1 108 ? 43.337 7.727 48.718 1.00 12.87 379 GLU A N 1
ATOM 716 C CA . GLU A 1 108 ? 42.110 7.009 48.479 1.00 12.44 379 GLU A CA 1
ATOM 717 C C . GLU A 1 108 ? 41.600 7.314 47.0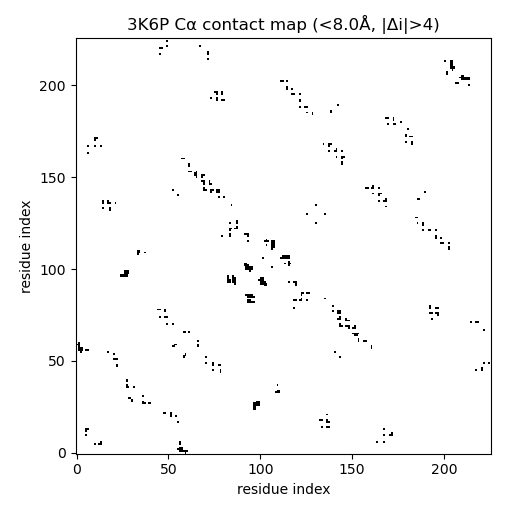90 1.00 13.62 379 GLU A C 1
ATOM 718 O O . GLU A 1 108 ? 41.921 8.351 46.508 1.00 12.94 379 GLU A O 1
ATOM 724 N N . LEU A 1 109 ? 40.790 6.396 46.579 1.00 14.04 380 LEU A N 1
ATOM 725 C CA . LEU A 1 109 ? 40.211 6.496 45.254 1.00 11.83 380 LEU A CA 1
ATOM 726 C C . LEU A 1 109 ? 38.686 6.488 45.377 1.00 14.29 380 LEU A C 1
ATOM 727 O O . LEU A 1 109 ? 38.100 5.542 45.912 1.00 11.15 380 LEU A O 1
ATOM 732 N N . ALA A 1 110 ? 38.060 7.563 44.905 1.00 11.82 381 ALA A N 1
ATOM 733 C CA . ALA A 1 110 ? 36.608 7.696 44.925 1.00 11.52 381 ALA A CA 1
ATOM 734 C C . ALA A 1 110 ? 36.060 7.224 43.600 1.00 9.93 381 ALA A C 1
ATOM 735 O O . ALA A 1 110 ? 35.835 8.015 42.680 1.00 9.69 381 ALA A O 1
ATOM 737 N N . PHE A 1 111 ? 35.874 5.922 43.493 1.00 11.37 382 PHE A N 1
ATOM 738 C CA . PHE A 1 111 ? 35.320 5.345 42.281 1.00 12.36 382 PHE A CA 1
ATOM 739 C C . PHE A 1 111 ? 33.907 5.862 42.052 1.00 11.57 382 PHE A C 1
ATOM 740 O O . PHE A 1 111 ? 33.464 5.974 40.915 1.00 11.34 382 PHE A O 1
ATOM 748 N N . ALA A 1 112 ? 33.222 6.197 43.147 1.00 11.07 383 ALA A N 1
ATOM 749 C CA . ALA A 1 112 ? 31.890 6.783 43.091 1.00 17.55 383 ALA A CA 1
ATOM 750 C C . ALA A 1 112 ? 31.620 7.506 44.399 1.00 18.02 383 ALA A C 1
ATOM 751 O O . ALA A 1 112 ? 32.366 7.344 45.365 1.00 15.51 383 ALA A O 1
ATOM 753 N N . GLU A 1 113 ? 30.553 8.301 44.426 1.00 22.69 384 GLU A N 1
ATOM 754 C CA . GLU A 1 113 ? 30.180 9.036 45.632 1.00 29.83 384 GLU A CA 1
ATOM 755 C C . GLU A 1 113 ? 30.318 8.133 46.860 1.00 27.64 384 GLU A C 1
ATOM 756 O O . GLU A 1 113 ? 30.930 8.506 47.858 1.00 29.89 384 GLU A O 1
ATOM 762 N N . ASP A 1 114 ? 29.787 6.921 46.748 1.00 25.39 385 ASP A N 1
ATOM 763 C CA . ASP A 1 114 ? 29.672 6.005 47.871 1.00 23.16 385 ASP A CA 1
ATOM 764 C C . ASP A 1 114 ? 30.591 4.794 47.747 1.00 25.05 385 ASP A C 1
ATOM 765 O O . ASP A 1 114 ? 30.303 3.738 48.303 1.00 27.07 385 ASP A O 1
ATOM 770 N N . LEU A 1 115 ? 31.691 4.931 47.018 1.00 21.38 386 LEU A N 1
ATOM 771 C CA . LEU A 1 115 ? 32.616 3.819 46.864 1.00 19.35 386 LEU A CA 1
ATOM 772 C C . LEU A 1 115 ? 34.047 4.345 46.790 1.00 18.85 386 LEU A C 1
ATOM 773 O O . LEU A 1 115 ? 34.514 4.807 45.747 1.00 13.44 386 LEU A O 1
ATOM 778 N N . VAL A 1 116 ? 34.719 4.289 47.930 1.00 17.12 387 VAL A N 1
ATOM 779 C CA . VAL A 1 116 ? 36.021 4.913 48.123 1.00 15.30 387 VAL A CA 1
ATOM 780 C C . VAL A 1 116 ? 36.946 3.855 48.665 1.00 15.68 387 VAL A C 1
ATOM 781 O O . VAL A 1 116 ? 36.675 3.291 49.722 1.00 19.14 387 VAL A O 1
ATOM 785 N N . LEU A 1 117 ? 38.031 3.578 47.951 1.00 15.79 388 LEU A N 1
ATOM 786 C CA . LEU A 1 117 ? 38.938 2.494 48.317 1.00 15.65 388 LEU A CA 1
ATOM 787 C C . LEU A 1 117 ? 40.361 3.006 48.491 1.00 16.95 388 LEU A C 1
ATOM 788 O O . LEU A 1 117 ? 40.790 3.889 47.753 1.00 15.83 388 LEU A O 1
ATOM 793 N N . ASP A 1 118 ? 41.087 2.464 49.466 1.00 14.16 389 ASP A N 1
ATOM 794 C CA . ASP A 1 118 ? 42.512 2.732 49.558 1.00 14.97 389 ASP A CA 1
ATOM 795 C C . ASP A 1 118 ? 43.228 1.676 48.734 1.00 14.15 389 ASP A C 1
ATOM 796 O O . ASP A 1 118 ? 42.584 0.848 48.089 1.00 16.21 389 ASP A O 1
ATOM 801 N N . GLU A 1 119 ? 44.549 1.702 48.738 1.00 14.72 390 GLU A N 1
ATOM 802 C CA . GLU A 1 119 ? 45.310 0.777 47.906 1.00 15.96 390 GLU A CA 1
ATOM 803 C C . GLU A 1 119 ? 44.941 -0.681 48.193 1.00 21.40 390 GLU A C 1
ATOM 804 O O . GLU A 1 119 ? 44.745 -1.474 47.267 1.00 20.84 390 GLU A O 1
ATOM 810 N N . GLU A 1 120 ? 44.844 -1.027 49.473 1.00 18.47 391 GLU A N 1
ATOM 811 C CA . GLU A 1 120 ? 44.570 -2.399 49.874 1.00 24.33 391 GLU A CA 1
ATOM 812 C C . GLU A 1 120 ? 43.170 -2.826 49.492 1.00 20.63 391 GLU A C 1
ATOM 813 O O . GLU A 1 120 ? 42.943 -3.977 49.121 1.00 19.23 391 GLU A O 1
ATOM 819 N N . GLY A 1 121 ? 42.234 -1.891 49.596 1.00 16.52 392 GLY A N 1
ATOM 820 C CA . GLY A 1 121 ? 40.862 -2.138 49.199 1.00 18.39 392 GLY A CA 1
ATOM 821 C C . GLY A 1 121 ? 40.738 -2.359 47.699 1.00 16.58 392 GLY A C 1
ATOM 822 O O . GLY A 1 121 ? 39.910 -3.162 47.258 1.00 13.18 392 GLY A O 1
ATOM 823 N N . ALA A 1 122 ? 41.552 -1.655 46.913 1.00 13.49 393 ALA A N 1
ATOM 824 C CA . ALA A 1 122 ? 41.542 -1.835 45.461 1.00 12.51 393 ALA A CA 1
ATOM 825 C C . ALA A 1 122 ? 42.074 -3.221 45.104 1.00 15.15 393 ALA A C 1
ATOM 826 O O . ALA A 1 122 ? 41.491 -3.937 44.287 1.00 12.59 393 ALA A O 1
ATOM 828 N N . ARG A 1 123 ? 43.183 -3.584 45.731 1.00 11.84 394 ARG A N 1
ATOM 829 C CA . ARG A 1 123 ? 43.797 -4.876 45.516 1.00 16.01 394 ARG A CA 1
ATOM 830 C C . ARG A 1 123 ? 42.780 -5.979 45.839 1.00 16.70 394 ARG A C 1
ATOM 831 O O . ARG A 1 123 ? 42.613 -6.933 45.085 1.00 18.25 394 ARG A O 1
ATOM 839 N N . ALA A 1 124 ? 42.076 -5.822 46.950 1.00 14.05 395 ALA A N 1
ATOM 840 C CA . ALA A 1 124 ? 41.101 -6.821 47.377 1.00 16.23 395 ALA A CA 1
ATOM 841 C C . ALA A 1 124 ? 39.864 -6.802 46.486 1.00 19.02 395 ALA A C 1
ATOM 842 O O . ALA A 1 124 ? 39.067 -7.749 46.493 1.00 16.57 395 ALA A O 1
ATOM 844 N N . ALA A 1 125 ? 39.701 -5.731 45.710 1.00 14.70 396 ALA A N 1
ATOM 845 C CA . ALA A 1 125 ? 38.547 -5.631 44.816 1.00 12.39 396 ALA A CA 1
ATOM 846 C C . ALA A 1 125 ? 38.890 -6.083 43.401 1.00 13.45 396 ALA A C 1
ATOM 847 O O . ALA A 1 125 ? 38.124 -5.865 42.472 1.00 18.50 396 ALA A O 1
ATOM 849 N N . GLY A 1 126 ? 40.053 -6.698 43.241 1.00 14.82 397 GLY A N 1
ATOM 850 C CA . GLY A 1 126 ? 40.439 -7.288 41.973 1.00 14.77 397 GLY A CA 1
ATOM 851 C C . GLY A 1 126 ? 41.255 -6.394 41.044 1.00 17.62 397 GLY A C 1
ATOM 852 O O . GLY A 1 126 ? 41.531 -6.781 39.910 1.00 16.28 397 GLY A O 1
ATOM 853 N N . LEU A 1 127 ? 41.658 -5.219 41.523 1.00 15.42 398 LEU A N 1
ATOM 854 C CA . LEU A 1 127 ? 42.322 -4.212 40.682 1.00 14.64 398 LEU A CA 1
ATOM 855 C C . LEU A 1 127 ? 43.845 -4.373 40.624 1.00 16.20 398 LEU A C 1
ATOM 856 O O . LEU A 1 127 ? 44.564 -3.523 40.057 1.00 14.39 398 LEU A O 1
ATOM 861 N N . GLY A 1 128 ? 44.336 -5.452 41.222 1.00 12.34 399 GLY A N 1
ATOM 862 C CA . GLY A 1 128 ? 45.760 -5.717 41.254 1.00 11.68 399 GLY A CA 1
ATOM 863 C C . GLY A 1 128 ? 46.501 -4.518 41.808 1.00 14.22 399 GLY A C 1
ATOM 864 O O . GLY A 1 128 ? 46.195 -4.043 42.905 1.00 15.33 399 GLY A O 1
ATOM 865 N N . GLU A 1 129 ? 47.461 -4.016 41.042 1.00 13.05 400 GLU A N 1
ATOM 866 C CA . GLU A 1 129 ? 48.239 -2.851 41.456 1.00 14.86 400 GLU A CA 1
ATOM 867 C C . GLU A 1 129 ? 47.720 -1.548 40.847 1.00 12.81 400 GLU A C 1
ATOM 868 O O . GLU A 1 129 ? 48.412 -0.526 40.889 1.00 12.37 400 GLU A O 1
ATOM 874 N N . LEU A 1 130 ? 46.522 -1.580 40.265 1.00 11.96 401 LEU A N 1
ATOM 875 C CA . LEU A 1 130 ? 45.949 -0.378 39.678 1.00 11.62 401 LEU A CA 1
ATOM 876 C C . LEU A 1 130 ? 45.727 0.665 40.772 1.00 15.00 401 LEU A C 1
ATOM 877 O O . LEU A 1 130 ? 45.782 1.871 40.512 1.00 12.25 401 LEU A O 1
ATOM 882 N N . GLY A 1 131 ? 45.478 0.202 41.994 1.00 11.80 402 GLY A N 1
ATOM 883 C CA . GLY A 1 131 ? 45.334 1.114 43.110 1.00 8.65 402 GLY A CA 1
ATOM 884 C C . GLY A 1 131 ? 46.513 2.069 43.160 1.00 12.13 402 GLY A C 1
ATOM 885 O O . GLY A 1 131 ? 46.342 3.289 43.209 1.00 9.72 402 GLY A O 1
ATOM 886 N N . ALA A 1 132 ? 47.717 1.514 43.110 1.00 10.61 403 ALA A N 1
ATOM 887 C CA . ALA A 1 132 ? 48.929 2.316 43.158 1.00 13.18 403 ALA A CA 1
ATOM 888 C C . ALA A 1 132 ? 49.041 3.215 41.926 1.00 10.65 403 ALA A C 1
ATOM 889 O O . ALA A 1 132 ? 49.379 4.389 42.041 1.00 9.86 403 ALA A O 1
ATOM 891 N N . ALA A 1 133 ? 48.757 2.664 40.750 1.00 8.97 404 ALA A N 1
ATOM 892 C CA . ALA A 1 133 ? 48.912 3.418 39.503 1.00 10.84 404 ALA A CA 1
ATOM 893 C C . ALA A 1 133 ? 47.950 4.617 39.446 1.00 12.06 404 ALA A C 1
ATOM 894 O O . ALA A 1 133 ? 48.321 5.741 39.062 1.00 9.38 404 ALA A O 1
ATOM 896 N N . LEU A 1 134 ? 46.705 4.371 39.823 1.00 11.69 405 LEU A N 1
ATOM 897 C CA . LEU A 1 134 ? 45.716 5.436 39.859 1.00 8.25 405 LEU A CA 1
ATOM 898 C C . LEU A 1 134 ? 46.107 6.514 40.869 1.00 9.33 405 LEU A C 1
ATOM 899 O O . LEU A 1 134 ? 46.039 7.698 40.556 1.00 11.74 405 LEU A O 1
ATOM 904 N N . LEU A 1 135 ? 46.532 6.115 42.065 1.00 9.42 406 LEU A N 1
ATOM 905 C CA . LEU A 1 135 ? 46.949 7.100 43.078 1.00 12.60 406 LEU A CA 1
ATOM 906 C C . LEU A 1 135 ? 48.153 7.920 42.619 1.00 10.13 406 LEU A C 1
ATOM 907 O O . LEU A 1 135 ? 48.303 9.081 42.992 1.00 11.28 406 LEU A O 1
ATOM 912 N N . GLN A 1 136 ? 49.014 7.318 41.811 1.00 10.68 407 GLN A N 1
ATOM 913 C CA . GLN A 1 136 ? 50.129 8.057 41.231 1.00 10.25 407 GLN A CA 1
ATOM 914 C C . GLN A 1 136 ? 49.607 9.222 40.384 1.00 9.96 407 GLN A C 1
ATOM 915 O O . GLN A 1 136 ? 50.109 10.347 40.475 1.00 9.42 407 GLN A O 1
ATOM 921 N N . LEU A 1 137 ? 48.595 8.943 39.564 1.00 9.55 408 LEU A N 1
ATOM 922 C CA . LEU A 1 137 ? 47.964 9.972 38.736 1.00 8.72 408 LEU A CA 1
ATOM 923 C C . LEU A 1 137 ? 47.329 11.023 39.644 1.00 8.51 408 LEU A C 1
ATOM 924 O O . LEU A 1 137 ? 47.488 12.217 39.418 1.00 9.40 408 LEU A O 1
ATOM 929 N N . VAL A 1 138 ? 46.587 10.568 40.656 1.00 7.92 409 VAL A N 1
ATOM 930 C CA . VAL A 1 138 ? 45.902 11.471 41.583 1.00 7.17 409 VAL A CA 1
ATOM 931 C C . VAL A 1 138 ? 46.886 12.450 42.229 1.00 10.87 409 VAL A C 1
ATOM 932 O O . VAL A 1 138 ? 46.601 13.641 42.321 1.00 12.04 409 VAL A O 1
ATOM 936 N N . ARG A 1 139 ? 48.042 11.943 42.664 1.00 8.98 410 ARG A N 1
ATOM 937 C CA . ARG A 1 139 ? 49.053 12.765 43.323 1.00 11.90 410 ARG A CA 1
ATOM 938 C C . ARG A 1 139 ? 49.633 13.800 42.377 1.00 12.20 410 ARG A C 1
ATOM 939 O O . ARG A 1 139 ? 49.873 14.947 42.756 1.00 13.32 410 ARG A O 1
ATOM 947 N N . ARG A 1 140 ? 49.833 13.399 41.127 1.00 11.93 411 ARG A N 1
ATOM 948 C CA . ARG A 1 140 ? 50.336 14.321 40.101 1.00 12.17 411 ARG A CA 1
ATOM 949 C C . ARG A 1 140 ? 49.369 15.506 39.891 1.00 10.99 411 ARG A C 1
ATOM 950 O O . ARG A 1 140 ? 49.791 16.648 39.676 1.00 11.60 411 ARG A O 1
ATOM 958 N N . LEU A 1 141 ? 48.072 15.245 39.994 1.00 9.24 412 LEU A N 1
ATOM 959 C CA . LEU A 1 141 ? 47.075 16.304 39.837 1.00 12.50 412 LEU A CA 1
ATOM 960 C C . LEU A 1 141 ? 46.854 17.118 41.116 1.00 11.21 412 LEU A C 1
ATOM 961 O O . LEU A 1 141 ? 46.604 18.323 41.060 1.00 14.88 412 LEU A O 1
ATOM 966 N N . GLN A 1 142 ? 46.931 16.455 42.261 1.00 11.81 413 GLN A N 1
ATOM 967 C CA . GLN A 1 142 ? 46.780 17.120 43.550 1.00 13.71 413 GLN A CA 1
ATOM 968 C C . GLN A 1 142 ? 47.882 18.150 43.724 1.00 12.04 413 GLN A C 1
ATOM 969 O O . GLN A 1 142 ? 47.674 19.189 44.339 1.00 15.71 413 GLN A O 1
ATOM 975 N N . ALA A 1 143 ? 49.058 17.860 43.180 1.00 11.42 414 ALA A N 1
ATOM 976 C CA . ALA A 1 143 ? 50.189 18.792 43.258 1.00 11.75 414 ALA A CA 1
ATOM 977 C C . ALA A 1 143 ? 49.886 20.150 42.595 1.00 12.91 414 ALA A C 1
ATOM 978 O O . ALA A 1 143 ? 50.479 21.156 42.947 1.00 13.89 414 ALA A O 1
ATOM 980 N N . LEU A 1 144 ? 48.970 20.172 41.630 1.00 14.18 415 LEU A N 1
ATOM 981 C CA . LEU A 1 144 ? 48.650 21.408 40.916 1.00 12.96 415 LEU A CA 1
ATOM 982 C C . LEU A 1 144 ? 47.443 22.129 41.531 1.00 16.25 415 LEU A C 1
ATOM 983 O O . LEU A 1 144 ? 47.149 23.287 41.186 1.00 11.69 415 LEU A O 1
ATOM 988 N N . ARG A 1 145 ? 46.746 21.438 42.428 1.00 13.96 416 ARG A N 1
ATOM 989 C CA . ARG A 1 145 ? 45.510 21.969 43.017 1.00 17.59 416 ARG A CA 1
ATOM 990 C C . ARG A 1 145 ? 44.529 22.451 41.933 1.00 15.20 416 ARG A C 1
ATOM 991 O O . ARG A 1 145 ? 44.257 23.638 41.794 1.00 18.72 416 ARG A O 1
ATOM 999 N N . LEU A 1 146 ? 44.010 21.510 41.160 1.00 14.94 417 LEU A N 1
ATOM 1000 C CA . LEU A 1 146 ? 43.082 21.824 40.081 1.00 16.10 417 LEU A CA 1
ATOM 1001 C C . LEU A 1 146 ? 41.863 22.572 40.582 1.00 21.20 417 LEU A C 1
ATOM 1002 O O . LEU A 1 146 ? 41.387 22.330 41.693 1.00 21.24 417 LEU A O 1
ATOM 1007 N N . GLU A 1 147 ? 41.336 23.469 39.758 1.00 15.00 418 GLU A N 1
ATOM 1008 C CA . GLU A 1 147 ? 39.958 23.869 39.955 1.00 16.35 418 GLU A CA 1
ATOM 1009 C C . GLU A 1 147 ? 39.110 23.076 38.977 1.00 15.52 418 GLU A C 1
ATOM 1010 O O . GLU A 1 147 ? 39.617 22.530 37.993 1.00 12.43 418 GLU A O 1
ATOM 1016 N N . ARG A 1 148 ? 37.810 23.051 39.234 1.00 12.74 419 ARG A N 1
ATOM 1017 C CA . ARG A 1 148 ? 36.892 22.251 38.439 1.00 13.01 419 ARG A CA 1
ATOM 1018 C C . ARG A 1 148 ? 36.869 22.679 36.956 1.00 12.57 419 ARG A C 1
ATOM 1019 O O . ARG A 1 148 ? 36.740 21.836 36.065 1.00 12.04 419 ARG A O 1
ATOM 1027 N N . GLU A 1 149 ? 37.011 23.980 36.700 1.00 10.07 420 GLU A N 1
ATOM 1028 C CA . GLU A 1 149 ? 37.078 24.507 35.329 1.00 9.30 420 GLU A CA 1
ATOM 1029 C C . GLU A 1 149 ? 38.281 23.947 34.560 1.00 10.64 420 GLU A C 1
ATOM 1030 O O . GLU A 1 149 ? 38.210 23.687 33.349 1.00 8.16 420 GLU A O 1
ATOM 1036 N N . GLU A 1 150 ? 39.395 23.787 35.268 1.00 10.22 421 GLU A N 1
ATOM 1037 C CA . GLU A 1 150 ? 40.608 23.289 34.648 1.00 10.07 421 GLU A CA 1
ATOM 1038 C C . GLU A 1 150 ? 40.433 21.812 34.294 1.00 8.85 421 GLU A C 1
ATOM 1039 O O . GLU A 1 150 ? 40.803 21.374 33.206 1.00 10.72 421 GLU A O 1
ATOM 1045 N N . TYR A 1 151 ? 39.868 21.054 35.222 1.00 8.66 422 TYR A N 1
ATOM 1046 C CA . TYR A 1 151 ? 39.563 19.651 34.988 1.00 8.48 422 TYR A CA 1
ATOM 1047 C C . TYR A 1 151 ? 38.674 19.430 33.753 1.00 8.00 422 TYR A C 1
ATOM 1048 O O . TYR A 1 151 ? 39.032 18.653 32.877 1.00 10.30 422 TYR A O 1
ATOM 1057 N N . VAL A 1 152 ? 37.537 20.110 33.639 1.00 7.08 423 VAL A N 1
ATOM 1058 C CA . VAL A 1 152 ? 36.705 19.886 32.451 1.00 8.17 423 VAL A CA 1
ATOM 1059 C C . VAL A 1 152 ? 37.408 20.327 31.155 1.00 6.95 423 VAL A C 1
ATOM 1060 O O . VAL A 1 152 ? 37.284 19.670 30.124 1.00 5.92 423 VAL A O 1
ATOM 1064 N N . LEU A 1 153 ? 38.169 21.411 31.201 1.00 6.33 424 LEU A N 1
ATOM 1065 C CA . LEU A 1 153 ? 38.886 21.827 30.006 1.00 5.99 424 LEU A CA 1
ATOM 1066 C C . LEU A 1 153 ? 39.949 20.782 29.651 1.00 8.33 424 LEU A C 1
ATOM 1067 O O . LEU A 1 153 ? 40.071 20.373 28.490 1.00 6.18 424 LEU A O 1
ATOM 1072 N N . LEU A 1 154 ? 40.692 20.329 30.657 1.00 6.82 425 LEU A N 1
ATOM 1073 C CA . LEU A 1 154 ? 41.742 19.344 30.438 1.00 5.94 425 LEU A CA 1
ATOM 1074 C C . LEU A 1 154 ? 41.154 18.036 29.914 1.00 7.21 425 LEU A C 1
ATOM 1075 O O . LEU A 1 154 ? 41.723 17.387 29.022 1.00 5.58 425 LEU A O 1
ATOM 1080 N N . LYS A 1 155 ? 40.011 17.649 30.473 1.00 5.68 426 LYS A N 1
ATOM 1081 C CA . LYS A 1 155 ? 39.376 16.406 30.062 1.00 7.20 426 LYS A CA 1
ATOM 1082 C C . LYS A 1 155 ? 38.914 16.458 28.600 1.00 6.62 426 LYS A C 1
ATOM 1083 O O . LYS A 1 155 ? 39.122 15.519 27.829 1.00 7.66 426 LYS A O 1
ATOM 1089 N N . ALA A 1 156 ? 38.282 17.560 28.225 1.00 7.08 427 ALA A N 1
ATOM 1090 C CA . ALA A 1 156 ? 37.850 17.767 26.849 1.00 8.11 427 ALA A CA 1
ATOM 1091 C C . ALA A 1 156 ? 39.055 17.736 25.922 1.00 7.17 427 ALA A C 1
ATOM 1092 O O . ALA A 1 156 ? 39.009 17.139 24.842 1.00 6.08 427 ALA A O 1
ATOM 1094 N N . LEU A 1 157 ? 40.137 18.374 26.361 1.00 7.25 428 LEU A N 1
ATOM 1095 C CA . LEU A 1 157 ? 41.386 18.401 25.596 1.00 8.09 428 LEU A CA 1
ATOM 1096 C C . LEU A 1 157 ? 41.978 17.007 25.436 1.00 6.77 428 LEU A C 1
ATOM 1097 O O . LEU A 1 157 ? 42.471 16.660 24.358 1.00 6.23 428 LEU A O 1
ATOM 1102 N N . ALA A 1 158 ? 41.918 16.199 26.493 1.00 7.18 429 ALA A N 1
ATOM 1103 C CA . ALA A 1 158 ? 42.419 14.832 26.406 1.00 6.14 429 ALA A CA 1
ATOM 1104 C C . ALA A 1 158 ? 41.649 14.034 25.355 1.00 7.02 429 ALA A C 1
ATOM 1105 O O . ALA A 1 158 ? 42.205 13.187 24.666 1.00 5.65 429 ALA A O 1
ATOM 1107 N N . LEU A 1 159 ? 40.346 14.273 25.274 1.00 7.89 430 LEU A N 1
ATOM 1108 C CA . LEU A 1 159 ? 39.529 13.622 24.267 1.00 8.17 430 LEU A CA 1
ATOM 1109 C C . LEU A 1 159 ? 40.045 13.980 22.877 1.00 8.38 430 LEU A C 1
ATOM 1110 O O . LEU A 1 159 ? 40.216 13.107 22.026 1.00 7.86 430 LEU A O 1
ATOM 1115 N N . ALA A 1 160 ? 40.305 15.271 22.670 1.00 5.99 431 ALA A N 1
ATOM 1116 C CA . ALA A 1 160 ? 40.669 15.781 21.358 1.00 7.43 431 ALA A CA 1
ATOM 1117 C C . ALA A 1 160 ? 42.123 15.516 21.032 1.00 6.46 431 ALA A C 1
ATOM 1118 O O . ALA A 1 160 ? 42.547 15.738 19.911 1.00 7.60 431 ALA A O 1
ATOM 1120 N N . ASN A 1 161 ? 42.892 15.074 22.019 1.00 6.30 432 ASN A N 1
ATOM 1121 C CA . ASN A 1 161 ? 44.309 14.827 21.784 1.00 5.77 432 ASN A CA 1
ATOM 1122 C C . ASN A 1 161 ? 44.595 13.355 21.521 1.00 5.99 432 ASN A C 1
ATOM 1123 O O . ASN A 1 161 ? 45.740 12.896 21.624 1.00 5.27 432 ASN A O 1
ATOM 1128 N N . SER A 1 162 ? 43.534 12.628 21.189 1.00 6.43 433 SER A N 1
ATOM 1129 C CA . SER A 1 162 ? 43.633 11.242 20.734 1.00 8.63 433 SER A CA 1
ATOM 1130 C C . SER A 1 162 ? 44.673 11.080 19.629 1.00 8.87 433 SER A C 1
ATOM 1131 O O . SER A 1 162 ? 44.818 11.946 18.767 1.00 9.97 433 SER A O 1
ATOM 1134 N N . ASP A 1 163 ? 45.388 9.960 19.649 1.00 6.82 434 ASP A N 1
ATOM 1135 C CA . ASP A 1 163 ? 46.315 9.645 18.581 1.00 9.93 434 ASP A CA 1
ATOM 1136 C C . ASP A 1 163 ? 45.918 8.352 17.873 1.00 17.32 434 ASP A C 1
ATOM 1137 O O . ASP A 1 163 ? 46.774 7.566 17.463 1.00 19.69 434 ASP A O 1
ATOM 1142 N N . SER A 1 164 ? 44.617 8.127 17.735 1.00 16.52 435 SER A N 1
ATOM 1143 C CA . SER A 1 164 ? 44.129 6.944 17.032 1.00 17.51 435 SER A CA 1
ATOM 1144 C C . SER A 1 164 ? 44.763 6.826 15.650 1.00 19.24 435 SER A C 1
ATOM 1145 O O . SER A 1 164 ? 44.762 7.781 14.870 1.00 14.68 435 SER A O 1
ATOM 1148 N N . VAL A 1 165 ? 45.278 5.640 15.352 1.00 25.43 436 VAL A N 1
ATOM 1149 C CA . VAL A 1 165 ? 45.791 5.317 14.024 1.00 25.33 436 VAL A CA 1
ATOM 1150 C C . VAL A 1 165 ? 44.701 5.349 12.935 1.00 24.56 436 VAL A C 1
ATOM 1151 O O . VAL A 1 165 ? 45.009 5.439 11.744 1.00 27.94 436 VAL A O 1
ATOM 1155 N N . HIS A 1 166 ? 43.435 5.287 13.341 1.00 23.42 437 HIS A N 1
ATOM 1156 C CA . HIS A 1 166 ? 42.320 5.178 12.386 1.00 24.34 437 HIS A CA 1
ATOM 1157 C C . HIS A 1 166 ? 41.607 6.477 12.053 1.00 25.47 437 HIS A C 1
ATOM 1158 O O . HIS A 1 166 ? 40.519 6.457 11.477 1.00 22.71 437 HIS A O 1
ATOM 1165 N N . ILE A 1 167 ? 42.204 7.603 12.417 1.00 20.44 438 ILE A N 1
ATOM 1166 C CA . ILE A 1 167 ? 41.597 8.893 12.114 1.00 20.66 438 ILE A CA 1
ATOM 1167 C C . ILE A 1 167 ? 41.748 9.220 10.628 1.00 23.28 438 ILE A C 1
ATOM 1168 O O . IL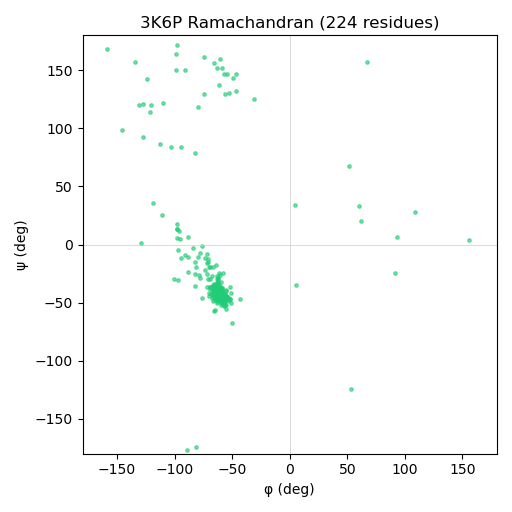E A 1 167 ? 42.848 9.140 10.080 1.00 26.55 438 ILE A O 1
ATOM 1173 N N . GLU A 1 168 ? 40.652 9.589 9.97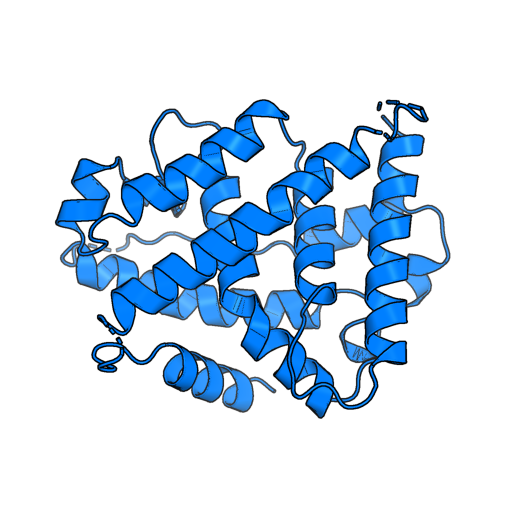2 1.00 21.97 439 GLU A N 1
ATOM 1174 C CA . GLU A 1 168 ? 40.703 9.830 8.536 1.00 22.56 439 GLU A CA 1
ATOM 1175 C C . GLU A 1 168 ? 40.862 11.302 8.153 1.00 23.90 439 GLU A C 1
ATOM 1176 O O . GLU A 1 168 ? 41.444 11.616 7.118 1.00 23.11 439 GLU A O 1
ATOM 1182 N N . ASP A 1 169 ? 40.337 12.200 8.980 1.00 24.74 440 ASP A N 1
ATOM 1183 C CA . ASP A 1 169 ? 40.569 13.625 8.786 1.00 24.73 440 ASP A CA 1
ATOM 1184 C C . ASP A 1 169 ? 41.420 14.184 9.924 1.00 21.73 440 ASP A C 1
ATOM 1185 O O . ASP A 1 169 ? 40.896 14.703 10.916 1.00 18.05 440 ASP A O 1
ATOM 1190 N N . ALA A 1 170 ? 42.731 14.077 9.762 1.00 18.01 441 ALA A N 1
ATOM 1191 C CA . ALA A 1 170 ? 43.677 14.428 10.814 1.00 22.61 441 ALA A CA 1
ATOM 1192 C C . ALA A 1 170 ? 43.725 15.927 11.091 1.00 21.01 441 ALA A C 1
ATOM 1193 O O . ALA A 1 170 ? 44.019 16.350 12.217 1.00 20.12 441 ALA A O 1
ATOM 1195 N N . GLU A 1 171 ? 43.455 16.743 10.080 1.00 21.78 442 GLU A N 1
ATOM 1196 C CA . GLU A 1 171 ? 43.469 18.178 10.322 1.00 20.31 442 GLU A CA 1
ATOM 1197 C C . GLU A 1 171 ? 42.183 18.621 11.025 1.00 19.88 442 GLU A C 1
ATOM 1198 O O . GLU A 1 171 ? 42.184 19.581 11.785 1.00 18.69 442 GLU A O 1
ATOM 1204 N N . ALA A 1 172 ? 41.092 17.902 10.793 1.00 17.57 443 ALA A N 1
ATOM 1205 C CA . ALA A 1 172 ? 39.847 18.211 11.484 1.00 18.50 443 ALA A CA 1
ATOM 1206 C C . ALA A 1 172 ? 39.987 17.937 12.983 1.00 18.68 443 ALA A C 1
ATOM 1207 O O . ALA A 1 172 ? 39.491 18.703 13.811 1.00 15.60 443 ALA A O 1
ATOM 1209 N N . VAL A 1 173 ? 40.648 16.835 13.327 1.00 11.22 444 VAL A N 1
ATOM 1210 C CA . VAL A 1 173 ? 40.907 16.534 14.726 1.00 14.78 444 VAL A CA 1
ATOM 1211 C C . VAL A 1 173 ? 41.900 17.541 15.261 1.00 13.23 444 VAL A C 1
ATOM 1212 O O . VAL A 1 173 ? 41.758 18.027 16.375 1.00 9.66 444 VAL A O 1
ATOM 1216 N N . GLU A 1 174 ? 42.923 17.841 14.468 1.00 13.74 445 GLU A N 1
ATOM 1217 C CA . GLU A 1 174 ? 43.882 18.850 14.877 1.00 14.46 445 GLU A CA 1
ATOM 1218 C C . GLU A 1 174 ? 43.163 20.150 15.239 1.00 15.51 445 GLU A C 1
ATOM 1219 O O . GLU A 1 174 ? 43.454 20.749 16.265 1.00 11.76 445 GLU A O 1
ATOM 1225 N N . GLN A 1 175 ? 42.204 20.577 14.418 1.00 15.17 446 GLN A N 1
ATOM 1226 C CA . GLN A 1 175 ? 41.558 21.852 14.683 1.00 17.48 446 GLN A CA 1
ATOM 1227 C C . GLN A 1 175 ? 40.725 21.819 15.978 1.00 15.12 446 GLN A C 1
ATOM 1228 O O . GLN A 1 175 ? 40.713 22.787 16.735 1.00 11.66 446 GLN A O 1
ATOM 1234 N N . LEU A 1 176 ? 40.035 20.710 16.237 1.00 15.42 447 LEU A N 1
ATOM 1235 C CA . LEU A 1 176 ? 39.314 20.564 17.505 1.00 11.23 447 LEU A CA 1
ATOM 1236 C C . LEU A 1 176 ? 40.277 20.646 18.693 1.00 11.79 447 LEU A C 1
ATOM 1237 O O . LEU A 1 176 ? 40.010 21.354 19.664 1.00 10.46 447 LEU A O 1
ATOM 1242 N N . ARG A 1 177 ? 41.39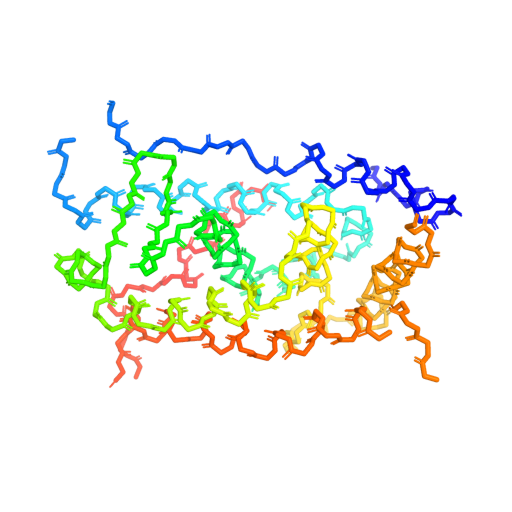2 19.915 18.609 1.00 8.35 448 ARG A N 1
ATOM 1243 C CA . ARG A 1 177 ? 42.422 19.912 19.662 1.00 8.66 448 ARG A CA 1
ATOM 1244 C C . ARG A 1 177 ? 42.966 21.322 19.893 1.00 13.20 448 ARG A C 1
ATOM 1245 O O . ARG A 1 177 ? 43.080 21.775 21.039 1.00 13.13 448 ARG A O 1
ATOM 1253 N N . GLU A 1 178 ? 43.302 22.017 18.804 1.00 9.42 449 GLU A N 1
ATOM 1254 C CA . GLU A 1 178 ? 43.766 23.401 18.907 1.00 12.92 449 GLU A CA 1
ATOM 1255 C C . GLU A 1 178 ? 42.756 24.324 19.585 1.00 10.97 449 GLU A C 1
ATOM 1256 O O . GLU A 1 178 ? 43.141 25.165 20.399 1.00 10.61 449 GLU A O 1
ATOM 1262 N N . ALA A 1 179 ? 41.476 24.185 19.236 1.00 8.53 450 ALA A N 1
ATOM 1263 C CA . ALA A 1 179 ? 40.449 25.060 19.786 1.00 9.71 450 ALA A CA 1
ATOM 1264 C C . ALA A 1 179 ? 40.281 24.826 21.278 1.00 10.23 450 ALA A C 1
ATOM 1265 O O . ALA A 1 179 ? 40.062 25.767 22.030 1.00 11.92 450 ALA A O 1
ATOM 1267 N N . LEU A 1 180 ? 40.366 23.573 21.715 1.00 10.70 451 LEU A N 1
ATOM 1268 C CA . LEU A 1 180 ? 40.252 23.285 23.147 1.00 7.88 451 LEU A CA 1
ATOM 1269 C C . LEU A 1 180 ? 41.489 23.737 23.917 1.00 10.49 451 LEU A C 1
ATOM 1270 O O . LEU A 1 180 ? 41.381 24.223 25.044 1.00 10.46 451 LEU A O 1
ATOM 1275 N N . HIS A 1 181 ? 42.661 23.593 23.301 1.00 7.75 452 HIS A N 1
ATOM 1276 C CA . HIS A 1 181 ? 43.876 24.091 23.913 1.00 10.92 452 HIS A CA 1
ATOM 1277 C C . HIS A 1 181 ? 43.778 25.612 24.084 1.00 10.69 452 HIS A C 1
ATOM 1278 O O . HIS A 1 181 ? 44.094 26.137 25.151 1.00 10.71 452 HIS A O 1
ATOM 1285 N N . GLU A 1 182 ? 43.346 26.316 23.038 1.00 10.64 453 GLU A N 1
ATOM 1286 C CA . GLU A 1 182 ? 43.231 27.775 23.119 1.00 12.96 453 GLU A CA 1
ATOM 1287 C C . GLU A 1 182 ? 42.203 28.176 24.181 1.00 12.54 453 GLU A C 1
ATOM 1288 O O . GLU A 1 182 ? 42.396 29.156 24.898 1.00 9.93 453 GLU A O 1
ATOM 1294 N N . ALA A 1 183 ? 41.121 27.403 24.290 1.00 10.20 454 ALA A N 1
ATOM 1295 C CA . ALA A 1 183 ? 40.159 27.599 25.368 1.00 11.00 454 ALA A CA 1
ATOM 1296 C C . ALA A 1 183 ? 40.850 27.526 26.731 1.00 10.81 454 ALA A C 1
ATOM 1297 O O . ALA A 1 183 ? 40.661 28.389 27.566 1.00 10.96 454 ALA A O 1
ATOM 1299 N N . LEU A 1 184 ? 41.647 26.486 26.962 1.00 10.85 455 LEU A N 1
ATOM 1300 C CA . LEU A 1 184 ? 42.349 26.349 28.235 1.00 8.86 455 LEU A CA 1
ATOM 1301 C C . LEU A 1 184 ? 43.197 27.588 28.500 1.00 9.43 455 LEU A C 1
ATOM 1302 O O . LEU A 1 184 ? 43.181 28.136 29.603 1.00 8.26 455 LEU A O 1
ATOM 1307 N N . LEU A 1 185 ? 43.950 28.011 27.485 1.00 10.69 456 LEU A N 1
ATOM 1308 C CA . LEU A 1 185 ? 44.817 29.189 27.585 1.00 12.15 456 LEU A CA 1
ATOM 1309 C C . LEU A 1 185 ? 44.024 30.452 27.933 1.00 12.39 456 LEU A C 1
ATOM 1310 O O . LEU A 1 185 ? 44.409 31.228 28.817 1.00 11.35 456 LEU A O 1
ATOM 1315 N N . GLU A 1 186 ? 42.924 30.662 27.213 1.00 9.71 457 GLU A N 1
ATOM 1316 C CA . GLU A 1 186 ? 42.121 31.851 27.414 1.00 11.54 457 GLU A CA 1
ATOM 1317 C C . GLU A 1 186 ? 41.521 31.814 28.805 1.00 11.47 457 GLU A C 1
ATOM 1318 O O . GLU A 1 186 ? 41.502 32.829 29.496 1.00 11.98 457 GLU A O 1
ATOM 1324 N N . TYR A 1 187 ? 41.050 30.640 29.230 1.00 9.69 458 TYR A N 1
ATOM 1325 C CA . TYR A 1 187 ? 40.527 30.518 30.587 1.00 13.92 458 TYR A CA 1
ATOM 1326 C C . TYR A 1 187 ? 41.578 30.946 31.601 1.00 16.15 458 TYR A C 1
ATOM 1327 O O . TYR A 1 187 ? 41.298 31.739 32.511 1.00 14.57 458 TYR A O 1
ATOM 1336 N N . GLU A 1 188 ? 42.793 30.424 31.444 1.00 12.14 459 GLU A N 1
ATOM 1337 C CA . GLU A 1 188 ? 43.856 30.715 32.397 1.00 13.35 459 GLU A CA 1
ATOM 1338 C C . GLU A 1 188 ? 44.189 32.197 32.386 1.00 17.28 459 GLU A C 1
ATOM 1339 O O . GLU A 1 188 ? 44.370 32.810 33.440 1.00 20.78 459 GLU A O 1
ATOM 1345 N N . ALA A 1 189 ? 44.262 32.767 31.189 1.00 13.98 460 ALA A N 1
ATOM 1346 C CA . ALA A 1 189 ? 44.663 34.163 31.025 1.00 17.55 460 ALA A CA 1
ATOM 1347 C C . ALA A 1 189 ? 43.679 35.102 31.713 1.00 18.84 460 ALA A C 1
ATOM 1348 O O . ALA A 1 189 ? 44.050 36.187 32.162 1.00 17.70 460 ALA A O 1
ATOM 1350 N N . GLY A 1 190 ? 42.425 34.678 31.794 1.00 14.03 461 GLY A N 1
ATOM 1351 C CA . GLY A 1 190 ? 41.384 35.519 32.345 1.00 18.47 461 GLY A CA 1
ATOM 1352 C C . GLY A 1 190 ? 41.023 35.280 33.800 1.00 24.73 461 GLY A C 1
ATOM 1353 O O . GLY A 1 190 ? 40.071 35.880 34.297 1.00 24.65 461 GLY A O 1
ATOM 1354 N N . ARG A 1 191 ? 41.752 34.404 34.491 1.00 28.22 462 ARG A N 1
ATOM 1355 C CA . ARG A 1 191 ? 41.480 34.196 35.911 1.00 27.16 462 ARG A CA 1
ATOM 1356 C C . ARG A 1 191 ? 41.781 35.486 36.669 1.00 29.88 462 ARG A C 1
ATOM 1357 O O . ARG A 1 191 ? 40.872 36.128 37.201 1.00 34.78 462 ARG A O 1
ATOM 1365 N N . GLY A 1 196 ? 57.651 33.666 29.447 1.00 30.10 467 GLY A N 1
ATOM 1366 C CA . GLY A 1 196 ? 57.322 32.701 30.482 1.00 32.23 467 GLY A CA 1
ATOM 1367 C C . GLY A 1 196 ? 55.907 32.785 31.039 1.00 42.39 467 GLY A C 1
ATOM 1368 O O . GLY A 1 196 ? 55.702 32.498 32.223 1.00 48.65 467 GLY A O 1
ATOM 1369 N N . GLY A 1 197 ? 54.939 33.145 30.188 1.00 43.69 468 GLY A N 1
ATOM 1370 C CA . GLY A 1 197 ? 53.549 33.383 30.582 1.00 39.43 468 GLY A CA 1
ATOM 1371 C C . GLY A 1 197 ? 53.004 32.578 31.749 1.00 41.78 468 GLY A C 1
ATOM 1372 O O . GLY A 1 197 ? 53.052 31.358 31.731 1.00 42.56 468 GLY A O 1
ATOM 1373 N N . ALA A 1 198 ? 52.474 33.260 32.765 1.00 55.08 469 ALA A N 1
ATOM 1374 C CA . ALA A 1 198 ? 52.003 32.593 33.986 1.00 45.39 469 ALA A CA 1
ATOM 1375 C C . ALA A 1 198 ? 50.722 31.790 33.749 1.00 41.46 469 ALA A C 1
ATOM 1376 O O . ALA A 1 198 ? 50.299 30.981 34.587 1.00 34.46 469 ALA A O 1
ATOM 1378 N N . GLU A 1 199 ? 50.109 32.023 32.594 1.00 47.71 470 GLU A N 1
ATOM 1379 C CA . GLU A 1 199 ? 48.932 31.270 32.177 1.00 38.41 470 GLU A CA 1
ATOM 1380 C C . GLU A 1 199 ? 49.368 29.892 31.697 1.00 26.87 470 GLU A C 1
ATOM 1381 O O . GLU A 1 199 ? 48.618 29.199 31.018 1.00 18.50 470 GLU A O 1
ATOM 1387 N N . ARG A 1 201 ? 51.871 29.232 31.682 1.00 26.14 472 ARG A N 1
ATOM 1388 C CA . ARG A 1 201 ? 52.638 28.225 32.414 1.00 23.57 472 ARG A CA 1
ATOM 1389 C C . ARG A 1 201 ? 51.757 27.332 33.269 1.00 20.15 472 ARG A C 1
ATOM 1390 O O . ARG A 1 201 ? 52.048 26.138 33.454 1.00 13.93 472 ARG A O 1
ATOM 1398 N N . ARG A 1 202 ? 50.697 27.915 33.819 1.00 11.70 473 ARG A N 1
ATOM 1399 C CA . ARG A 1 202 ? 49.705 27.130 34.516 1.00 11.82 473 ARG A CA 1
ATOM 1400 C C . ARG A 1 202 ? 49.135 26.086 33.539 1.00 9.51 473 ARG A C 1
ATOM 1401 O O . ARG A 1 202 ? 49.046 24.915 33.874 1.00 8.63 473 ARG A O 1
ATOM 1409 N N . ALA A 1 203 ? 48.772 26.514 32.332 1.00 8.27 474 ALA A N 1
ATOM 1410 C CA . ALA A 1 203 ? 48.229 25.603 31.319 1.00 11.37 474 ALA A CA 1
ATOM 1411 C C . ALA A 1 203 ? 49.210 24.475 30.977 1.00 9.47 474 ALA A C 1
ATOM 1412 O O . ALA A 1 203 ? 48.825 23.313 30.921 1.00 6.55 474 ALA A O 1
ATOM 1414 N N . GLY A 1 204 ? 50.476 24.820 30.759 1.00 8.12 475 GLY A N 1
ATOM 1415 C CA . GLY A 1 204 ? 51.471 23.807 30.466 1.00 7.11 475 GLY A CA 1
ATOM 1416 C C . GLY A 1 204 ? 51.593 22.774 31.578 1.00 8.12 475 GLY A C 1
ATOM 1417 O O . GLY A 1 204 ? 51.801 21.586 31.319 1.00 6.36 475 GLY A O 1
ATOM 1418 N N . ARG A 1 205 ? 51.473 23.214 32.826 1.00 7.40 476 ARG A N 1
ATOM 1419 C CA . ARG A 1 205 ? 51.615 22.286 33.934 1.00 8.72 476 ARG A CA 1
ATOM 1420 C C . ARG A 1 205 ? 50.500 21.248 33.928 1.00 8.24 476 ARG A C 1
ATOM 1421 O O . ARG A 1 205 ? 50.721 20.080 34.292 1.00 6.05 476 ARG A O 1
ATOM 1429 N N . LEU A 1 206 ? 49.301 21.670 33.541 1.00 9.36 477 LEU A N 1
ATOM 1430 C CA . LEU A 1 206 ? 48.209 20.702 33.387 1.00 8.29 477 LEU A CA 1
ATOM 1431 C C . LEU A 1 206 ? 48.528 19.748 32.226 1.00 5.61 477 LEU A C 1
ATOM 1432 O O . LEU A 1 206 ? 48.355 18.544 32.354 1.00 6.19 477 LEU A O 1
ATOM 1437 N N . LEU A 1 207 ? 49.011 20.291 31.108 1.00 5.97 478 LEU A N 1
ATOM 1438 C CA . LEU A 1 207 ? 49.331 19.465 29.932 1.00 7.50 478 LEU A CA 1
ATOM 1439 C C . LEU A 1 207 ? 50.383 18.413 30.259 1.00 4.68 478 LEU A C 1
ATOM 1440 O O . LEU A 1 207 ? 50.340 17.311 29.720 1.00 4.57 478 LEU A O 1
ATOM 1445 N N . LEU A 1 208 ? 51.296 18.738 31.169 1.00 3.89 479 LEU A N 1
ATOM 1446 C CA . LEU A 1 208 ? 52.401 17.830 31.476 1.00 6.66 479 LEU A CA 1
ATOM 1447 C C . LEU A 1 208 ? 51.964 16.592 32.265 1.00 5.41 479 LEU A C 1
ATOM 1448 O O . LEU A 1 208 ? 52.777 15.692 32.493 1.00 5.58 479 LEU A O 1
ATOM 1453 N N . THR A 1 209 ? 50.706 16.575 32.704 1.00 4.70 480 THR A N 1
ATOM 1454 C CA . THR A 1 209 ? 50.141 15.398 33.361 1.00 5.49 480 THR A CA 1
ATOM 1455 C C . THR A 1 209 ? 49.458 14.445 32.364 1.00 6.14 480 THR A C 1
ATOM 1456 O O . THR A 1 209 ? 49.076 13.322 32.717 1.00 5.19 480 THR A O 1
ATOM 1460 N N . LEU A 1 210 ? 49.306 14.883 31.121 1.00 5.38 481 LEU A N 1
ATOM 1461 C CA . LEU A 1 210 ? 48.638 14.051 30.124 1.00 6.33 481 LEU A CA 1
ATOM 1462 C C . LEU A 1 210 ? 49.422 12.765 29.780 1.00 7.03 481 LEU A C 1
ATOM 1463 O O . LEU A 1 210 ? 48.830 11.721 29.494 1.00 8.23 481 LEU A O 1
ATOM 1468 N N . PRO A 1 211 ? 50.756 12.839 29.781 1.00 6.93 482 PRO A N 1
ATOM 1469 C CA . PRO A 1 211 ? 51.442 11.570 29.529 1.00 6.47 482 PRO A CA 1
ATOM 1470 C C . PRO A 1 211 ? 51.136 10.518 30.596 1.00 7.21 482 PRO A C 1
ATOM 1471 O O . PRO A 1 211 ? 50.870 9.370 30.238 1.00 6.08 482 PRO A O 1
ATOM 1475 N N . LEU A 1 212 ? 51.165 10.889 31.875 1.00 6.39 483 LEU A N 1
ATOM 1476 C CA . LEU A 1 212 ? 50.842 9.932 32.921 1.00 7.81 483 LEU A CA 1
ATOM 1477 C C . LEU A 1 212 ? 49.392 9.497 32.781 1.00 6.54 483 LEU A C 1
ATOM 1478 O O . LEU A 1 212 ? 49.055 8.344 33.060 1.00 6.64 483 LEU A O 1
ATOM 1483 N N . LEU A 1 213 ? 48.526 10.415 32.364 1.00 5.46 484 LEU A N 1
ATOM 1484 C CA . LEU A 1 213 ? 47.118 10.039 32.189 1.00 5.33 484 LEU A CA 1
ATOM 1485 C C . LEU A 1 213 ? 46.965 8.893 31.175 1.00 8.26 484 LEU A C 1
ATOM 1486 O O . LEU A 1 213 ? 46.290 7.895 31.447 1.00 7.43 484 LEU A O 1
ATOM 1491 N N . ARG A 1 214 ? 47.600 9.034 30.012 1.00 8.36 485 ARG A N 1
ATOM 1492 C CA . ARG A 1 214 ? 47.517 8.007 28.970 1.00 5.89 485 ARG A CA 1
ATOM 1493 C C . ARG A 1 214 ? 48.124 6.682 29.445 1.00 10.01 485 ARG A C 1
ATOM 1494 O O . ARG A 1 214 ? 47.523 5.609 29.256 1.00 8.34 485 ARG A O 1
ATOM 1502 N N . GLN A 1 215 ? 49.298 6.768 30.075 1.00 6.81 486 GLN A N 1
ATOM 1503 C CA . GLN A 1 215 ? 49.983 5.608 30.647 1.00 7.22 486 GLN A CA 1
ATOM 1504 C C . GLN A 1 215 ? 49.103 4.874 31.672 1.00 8.79 486 GLN A C 1
ATOM 1505 O O . GLN A 1 215 ? 49.026 3.642 31.682 1.00 10.31 486 GLN A O 1
ATOM 1511 N N . THR A 1 216 ? 48.463 5.636 32.545 1.00 6.91 487 THR A N 1
ATOM 1512 C CA . THR A 1 216 ? 47.599 5.046 33.563 1.00 6.20 487 THR A CA 1
ATOM 1513 C C . THR A 1 216 ? 46.481 4.268 32.881 1.00 8.15 487 THR A C 1
ATOM 1514 O O . THR A 1 216 ? 46.198 3.143 33.278 1.00 7.82 487 THR A O 1
ATOM 1518 N N . ALA A 1 217 ? 45.843 4.865 31.863 1.00 8.24 488 ALA A N 1
ATOM 1519 C CA . ALA A 1 217 ? 44.785 4.171 31.115 1.00 7.86 488 ALA A CA 1
ATOM 1520 C C . ALA A 1 217 ? 45.276 2.868 30.459 1.00 10.06 488 ALA A C 1
ATOM 1521 O O . ALA A 1 217 ? 44.581 1.843 30.492 1.00 9.51 488 ALA A O 1
ATOM 1523 N N . GLY A 1 218 ? 46.467 2.908 29.858 1.00 9.23 489 GLY A N 1
ATOM 1524 C CA . GLY A 1 218 ? 47.083 1.710 29.313 1.00 8.85 489 GLY A CA 1
ATOM 1525 C C . GLY A 1 218 ? 47.272 0.647 30.386 1.00 12.49 489 GLY A C 1
ATOM 1526 O O . GLY A 1 218 ? 47.056 -0.549 30.141 1.00 13.50 489 GLY A O 1
ATOM 1527 N N . LYS A 1 219 ? 47.679 1.076 31.579 1.00 10.51 490 LYS A N 1
ATOM 1528 C CA . LYS A 1 219 ? 47.922 0.145 32.681 1.00 11.79 490 LYS A CA 1
ATOM 1529 C C . LYS A 1 219 ? 46.624 -0.549 33.087 1.00 10.55 490 LYS A C 1
ATOM 1530 O O . LYS A 1 219 ? 46.606 -1.749 33.341 1.00 9.57 490 LYS A O 1
ATOM 1536 N N . VAL A 1 220 ? 45.539 0.217 33.143 1.00 10.02 491 VAL A N 1
ATOM 1537 C CA . VAL A 1 220 ? 44.229 -0.337 33.472 1.00 10.12 491 VAL A CA 1
ATOM 1538 C C . VAL A 1 220 ? 43.815 -1.393 32.439 1.00 10.89 491 VAL A C 1
ATOM 1539 O O . VAL A 1 220 ? 43.371 -2.490 32.794 1.00 10.24 491 VAL A O 1
ATOM 1543 N N . LEU A 1 221 ? 43.978 -1.065 31.162 1.00 9.78 492 LEU A N 1
ATOM 1544 C CA . LEU A 1 221 ? 43.616 -1.997 30.097 1.00 11.03 492 LEU A CA 1
ATOM 1545 C C . LEU A 1 221 ? 44.469 -3.263 30.156 1.00 12.81 492 LEU A C 1
ATOM 1546 O O . LEU A 1 221 ? 43.954 -4.361 29.993 1.00 16.37 492 LEU A O 1
ATOM 1551 N N . ALA A 1 222 ? 45.765 -3.103 30.412 1.00 10.58 493 ALA A N 1
ATOM 1552 C CA . ALA A 1 222 ? 46.682 -4.237 30.475 1.00 15.01 493 ALA A CA 1
ATOM 1553 C C . ALA A 1 222 ? 46.307 -5.176 31.625 1.00 14.87 493 ALA A C 1
ATOM 1554 O O . ALA A 1 222 ? 46.390 -6.403 31.493 1.00 14.43 493 ALA A O 1
ATOM 1556 N N . HIS A 1 223 ? 45.892 -4.600 32.751 1.00 10.54 494 HIS A N 1
ATOM 1557 C CA . HIS A 1 223 ? 45.473 -5.401 33.887 1.00 13.19 494 HIS A CA 1
ATOM 1558 C C . HIS A 1 223 ? 44.245 -6.272 33.560 1.00 16.19 494 HIS A C 1
ATOM 1559 O O . HIS A 1 223 ? 44.188 -7.453 33.914 1.00 13.93 494 HIS A O 1
ATOM 1566 N N . PHE A 1 224 ? 43.255 -5.697 32.887 1.00 13.16 495 PHE A N 1
ATOM 1567 C CA . PHE A 1 224 ? 42.050 -6.467 32.606 1.00 13.72 495 PHE A CA 1
ATOM 1568 C C . PHE A 1 224 ? 42.229 -7.436 31.439 1.00 16.99 495 PHE A C 1
ATOM 1569 O O . PHE A 1 224 ? 41.562 -8.473 31.386 1.00 18.47 495 PHE A O 1
ATOM 1577 N N . TYR A 1 225 ? 43.150 -7.127 30.530 1.00 12.65 496 TYR A N 1
ATOM 1578 C CA . TYR A 1 225 ? 43.449 -8.049 29.441 1.00 21.15 496 TYR A CA 1
ATOM 1579 C C . TYR A 1 225 ? 44.410 -9.150 29.874 1.00 22.00 496 TYR A C 1
ATOM 1580 O O . TYR A 1 225 ? 44.484 -10.194 29.232 1.00 27.19 496 TYR A O 1
ATOM 1589 N N . GLY A 1 226 ? 45.130 -8.919 30.966 1.00 14.47 497 GLY A N 1
ATOM 1590 C CA . GLY A 1 226 ? 46.200 -9.820 31.380 1.00 24.85 497 GLY A CA 1
ATOM 1591 C C . GLY A 1 226 ? 47.325 -9.760 30.369 1.00 30.25 497 GLY A C 1
ATOM 1592 O O . GLY A 1 226 ? 47.098 -9.387 29.221 1.00 37.96 497 GLY A O 1
ATOM 1593 N N . VAL A 1 227 ? 48.537 -10.120 30.765 1.00 36.50 498 VAL A N 1
ATOM 1594 C CA . VAL A 1 227 ? 49.680 -9.994 29.853 1.00 37.48 498 VAL A CA 1
ATOM 1595 C C . VAL A 1 227 ? 50.557 -11.246 29.749 1.00 31.76 498 VAL A C 1
ATOM 1596 O O . VAL A 1 227 ? 51.476 -11.448 30.539 1.00 39.41 498 VAL A O 1
ATOM 1600 N N . LEU A 1 229 ? 49.344 -10.832 25.995 1.00 35.34 500 LEU A N 1
ATOM 1601 C CA . LEU A 1 229 ? 48.073 -10.098 26.090 1.00 43.27 500 LEU A CA 1
ATOM 1602 C C . LEU A 1 229 ? 46.862 -11.012 25.886 1.00 38.25 500 LEU A C 1
ATOM 1603 O O . LEU A 1 229 ? 46.291 -11.075 24.801 1.00 42.28 500 LEU A O 1
ATOM 1608 N N . GLU A 1 230 ? 46.455 -11.674 26.962 1.00 38.11 501 GLU A N 1
ATOM 1609 C CA . GLU A 1 230 ? 45.520 -12.794 26.911 1.00 37.43 501 GLU A CA 1
ATOM 1610 C C . GLU A 1 230 ? 44.078 -12.468 26.451 1.00 41.17 501 GLU A C 1
ATOM 1611 O O . GLU A 1 230 ? 43.594 -13.051 25.476 1.00 49.11 501 GLU A O 1
ATOM 1617 N N . GLY A 1 231 ? 43.393 -11.549 27.131 1.00 35.62 502 GLY A N 1
ATOM 1618 C CA . GLY A 1 231 ? 42.041 -11.173 26.738 1.00 33.57 502 GLY A CA 1
ATOM 1619 C C . GLY A 1 231 ? 40.948 -11.668 27.681 1.00 36.57 502 GLY A C 1
ATOM 1620 O O . GLY A 1 231 ? 39.801 -11.881 27.266 1.00 32.51 502 GLY A O 1
ATOM 1621 N N . LYS A 1 232 ? 41.316 -11.842 28.950 1.00 31.42 503 LYS A N 1
ATOM 1622 C CA . LYS A 1 232 ? 40.417 -12.300 30.008 1.00 26.42 503 LYS A CA 1
ATOM 1623 C C . LYS A 1 232 ? 39.159 -11.439 30.149 1.00 30.11 503 LYS A C 1
ATOM 1624 O O . LYS A 1 232 ? 38.041 -11.957 30.256 1.00 25.00 503 LYS A O 1
ATOM 1630 N N . VAL A 1 233 ? 39.357 -10.123 30.180 1.00 21.43 504 VAL A N 1
ATOM 1631 C CA . VAL A 1 233 ? 38.260 -9.163 30.262 1.00 22.70 504 VAL A CA 1
ATOM 1632 C C . VAL A 1 233 ? 38.444 -8.159 29.120 1.00 25.51 504 VAL A C 1
ATOM 1633 O O . VAL A 1 233 ? 39.165 -7.180 29.273 1.00 17.29 504 VAL A O 1
ATOM 1637 N N . PRO A 1 234 ? 37.811 -8.418 27.963 1.00 23.66 505 PRO A N 1
ATOM 1638 C CA . PRO A 1 234 ? 38.100 -7.667 26.740 1.00 26.27 505 PRO A CA 1
ATOM 1639 C C . PRO A 1 234 ? 37.350 -6.344 26.680 1.00 24.19 505 PRO A C 1
ATOM 1640 O O . PRO A 1 234 ? 36.352 -6.232 25.972 1.00 26.73 505 PRO A O 1
ATOM 1644 N N . MET A 1 235 ? 37.848 -5.343 27.390 1.00 22.14 506 MET A N 1
ATOM 1645 C CA . MET A 1 235 ? 37.141 -4.075 27.506 1.00 24.45 506 MET A CA 1
ATOM 1646 C C . MET A 1 235 ? 36.956 -3.323 26.186 1.00 19.26 506 MET A C 1
ATOM 1647 O O . MET A 1 235 ? 35.964 -2.629 26.023 1.00 24.00 506 MET A O 1
ATOM 1652 N N . HIS A 1 236 ? 37.895 -3.452 25.251 1.00 20.21 507 HIS A N 1
ATOM 1653 C CA . HIS A 1 236 ? 37.748 -2.784 23.956 1.00 22.43 507 HIS A CA 1
ATOM 1654 C C . HIS A 1 236 ? 36.494 -3.265 23.231 1.00 23.54 507 HIS A C 1
ATOM 1655 O O . HIS A 1 236 ? 35.743 -2.456 22.692 1.00 21.52 507 HIS A O 1
ATOM 1662 N N . LYS A 1 237 ? 36.269 -4.580 23.224 1.00 27.78 508 LYS A N 1
ATOM 1663 C CA . LYS A 1 237 ? 35.057 -5.150 22.635 1.00 25.10 508 LYS A CA 1
ATOM 1664 C C . LYS A 1 237 ? 33.810 -4.676 23.374 1.00 21.40 508 LYS A C 1
ATOM 1665 O O . LYS A 1 237 ? 32.856 -4.198 22.760 1.00 22.72 508 LYS A O 1
ATOM 1671 N N . LEU A 1 238 ? 33.822 -4.801 24.697 1.00 23.53 509 LEU A N 1
ATOM 1672 C CA . LEU A 1 238 ? 32.717 -4.298 25.504 1.00 23.91 509 LEU A CA 1
ATOM 1673 C C . LEU A 1 238 ? 32.424 -2.841 25.158 1.00 25.42 509 LEU A C 1
ATOM 1674 O O . LEU A 1 238 ? 31.267 -2.462 24.967 1.00 23.85 509 LEU A O 1
ATOM 1679 N N . PHE A 1 239 ? 33.467 -2.016 25.084 1.00 22.78 510 PHE A N 1
ATOM 1680 C CA . PHE A 1 239 ? 33.248 -0.609 24.777 1.00 21.51 510 PHE A CA 1
ATOM 1681 C C . PHE A 1 239 ? 32.632 -0.438 23.388 1.00 20.69 510 PHE A C 1
ATOM 1682 O O . PHE A 1 239 ? 31.668 0.302 23.216 1.00 20.09 510 PHE A O 1
ATOM 1690 N N . LEU A 1 240 ? 33.205 -1.118 22.401 1.00 22.88 511 LEU A N 1
ATOM 1691 C CA . LEU A 1 240 ? 32.745 -0.978 21.028 1.00 24.21 511 LEU A CA 1
ATOM 1692 C C . LEU A 1 240 ? 31.256 -1.305 20.962 1.00 27.25 511 LEU A C 1
ATOM 1693 O O . LEU A 1 240 ? 30.461 -0.515 20.462 1.00 25.46 511 LEU A O 1
ATOM 1698 N N . GLU A 1 241 ? 30.871 -2.460 21.491 1.00 28.07 512 GLU A N 1
ATOM 1699 C CA . GLU A 1 241 ? 29.466 -2.845 21.467 1.00 28.57 512 GLU A CA 1
ATOM 1700 C C . GLU A 1 241 ? 28.570 -1.745 22.019 1.00 25.60 512 GLU A C 1
ATOM 1701 O O . GLU A 1 241 ? 27.553 -1.403 21.408 1.00 30.90 512 GLU A O 1
ATOM 1707 N N . MET A 1 242 ? 28.940 -1.175 23.158 1.00 26.63 513 MET A N 1
ATOM 1708 C CA . MET A 1 242 ? 28.148 -0.078 23.707 1.00 25.10 513 MET A CA 1
ATOM 1709 C C . MET A 1 242 ? 28.218 1.164 22.813 1.00 26.63 513 MET A C 1
ATOM 1710 O O . MET A 1 242 ? 27.226 1.863 22.638 1.00 23.74 513 MET A O 1
ATOM 1715 N N . LEU A 1 243 ? 29.389 1.427 22.236 1.00 26.35 514 LEU A N 1
ATOM 1716 C CA . LEU A 1 24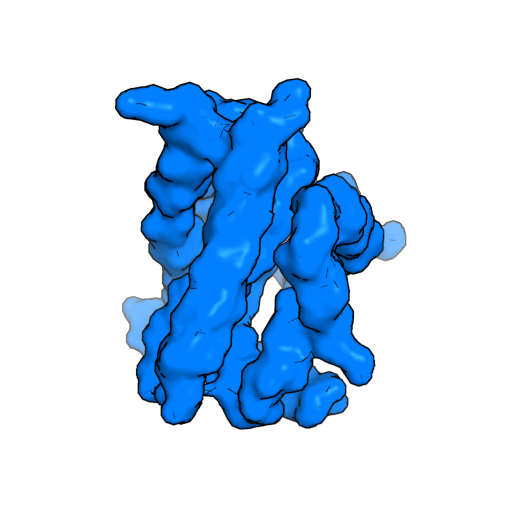3 ? 29.568 2.590 21.371 1.00 22.19 514 LEU A CA 1
ATOM 1717 C C . LEU A 1 243 ? 28.633 2.516 20.156 1.00 33.59 514 LEU A C 1
ATOM 1718 O O . LEU A 1 243 ? 27.909 3.472 19.844 1.00 28.78 514 LEU A O 1
ATOM 1723 N N . GLU A 1 244 ? 28.630 1.377 19.472 1.00 29.60 515 GLU A N 1
ATOM 1724 C CA . GLU A 1 244 ? 27.841 1.282 18.248 1.00 34.12 515 GLU A CA 1
ATOM 1725 C C . GLU A 1 244 ? 26.348 1.185 18.539 1.00 34.47 515 GLU A C 1
ATOM 1726 O O . GLU A 1 244 ? 25.524 1.514 17.686 1.00 40.39 515 GLU A O 1
ATOM 1732 N N . ALA A 1 245 ? 26.005 0.761 19.750 1.00 32.51 516 ALA A N 1
ATOM 1733 C CA . ALA A 1 245 ? 24.614 0.760 20.184 1.00 33.42 516 ALA A CA 1
ATOM 1734 C C . ALA A 1 245 ? 24.095 2.178 20.440 1.00 38.86 516 ALA A C 1
ATOM 1735 O O . ALA A 1 245 ? 22.893 2.429 20.358 1.00 48.12 516 ALA A O 1
ATOM 1737 N N . MET A 1 246 ? 24.995 3.102 20.757 1.00 32.88 517 MET A N 1
ATOM 1738 C CA . MET A 1 246 ? 24.586 4.461 21.099 1.00 31.84 517 MET A CA 1
ATOM 1739 C C . MET A 1 246 ? 24.772 5.421 19.925 1.00 41.47 517 MET A C 1
ATOM 1740 O O . MET A 1 246 ? 24.039 6.401 19.796 1.00 43.68 517 MET A O 1
ATOM 1745 N N . MET A 1 247 ? 25.758 5.139 19.079 1.00 41.11 518 MET A N 1
ATOM 1746 C CA . MET A 1 247 ? 25.987 5.931 17.878 1.00 39.67 518 MET A CA 1
ATOM 1747 C C . MET A 1 247 ? 25.475 5.180 16.657 1.00 46.78 518 MET A C 1
ATOM 1748 O O . MET A 1 247 ? 25.988 4.110 16.320 1.00 49.07 518 MET A O 1
#

Solvent-accessible surface area: 11316 Å² total; per-residue (Å²): 210,87,64,78,112,29,58,162,34,110,11,96,56,1,9,61,37,1,56,116,32,20,39,128,116,29,128,20,87,126,176,88,98,52,81,34,11,21,69,75,8,32,69,105,19,2,55,35,5,0,57,8,0,62,30,1,0,3,0,34,52,9,50,97,49,0,16,53,13,2,0,72,50,2,2,5,9,6,12,4,2,5,7,0,34,66,0,32,117,56,149,79,60,0,8,18,2,102,47,14,62,29,68,60,127,22,0,98,89,4,39,14,25,103,9,0,37,10,9,6,88,0,2,123,106,0,53,80,30,208,27,60,104,48,0,2,2,0,1,6,0,6,2,0,1,48,2,97,18,130,133,36,119,62,72,134,27,3,73,112,9,73,99,31,0,65,88,5,0,59,67,29,12,62,66,150,111,47,68,76,134,50,2,30,121,0,51,116,2,23,90,23,2,90,97,0,4,36,96,10,29,41,67,45,27,15,135,152,117,27,131,69,60,10,81,132,71,1,58,114,68,0,100,80,60,59

CATH classification: 1.10.565.10

InterPro domains:
  IPR000536 Nuclear hormone receptor, ligand-binding domain [PF00104] (226-394)
  IPR000536 Nuclear hormone receptor, ligand-binding domain [PS51843] (193-421)
  IPR000536 Nuclear hormone receptor, ligand-binding domain [SM00430] (230-392)
  IPR001628 Zinc finger, nuclear hormone receptor-type [PF00105] (78-146)
  IPR001628 Zinc finger, nuclear hormone receptor-type [PR00047] (79-95)
  IPR001628 Zinc finger, nuclear hormone receptor-type [PR00047] (95-110)
  IPR001628 Zinc finger, nuclear hormone receptor-type [PR00047] (128-136)
  IPR001628 Zinc finger, nuclear hormone receptor-type [PR00047] (136-144)
  IPR001628 Zinc finger, nuclear hormone receptor-type [PS00031] (79-105)
  IPR001628 Zinc finger, nuclear hormone receptor-type [PS51030] (76-151)
  IPR001628 Zinc finger, nuclear hormone receptor-type [SM00399] (76-147)
  IPR001723 Nuclear hormone receptor [PR00398] (140-150)
  IPR001723 Nuclear hormone receptor [PR00398] (231-252)
  IPR001723 Nuclear hormone receptor [PR00398] (252-268)
  IPR001723 Nuclear hormone receptor [PR00398] (319-334)
  IPR001723 Nuclear hormone receptor [PR00398] (380-397)
  IPR013088 Zinc finger, NHR/GATA-type [G3DSA:3.30.50.10] (72-168)
  IPR024178 Estrogen receptor/oestrogen-related receptor [PIRSF002527] (51-422)
  IPR027289 Oestrogen-related receptor [PIRSF500939] (8-423)
  IPR035500 Nuclear hormone receptor-like domain superfamily [G3DSA:1.10.565.10] (187-423)

B-factor: mean 18.11, std 10.79, range [3.82, 68.54]

Foldseek 3Di:
DQQQVCLVDQVVSLLVQLVVLPDDFDDLDPDDALQVSLVVLVLVLLLSLLSSQSSRRLLVVADPQQSLLLCLQCSLLLLLLVQLVVCLVDDQWTPNGPHDIGHQVRCCSSQQNRLSVLSVVLSVLVNVLVDDPSLSSLLSNLLSLPGPGPRHDPVVSSVVSNVSSLVSLLSVLVVVVDPVCSSVSSVVSSVSSSVSSVVSQCSCCPPVNHNPPVSVVSVVSNVVVD

Organism: Homo sapiens (NCBI:txid9606)